Protein AF-A0A822EVI5-F1 (afdb_monomer)

Secondary structure (DSSP, 8-state):
-----SSS----S-EEEE-SSTT-EEEE----SSHHHHHHHHHHHHHHHHHHHHHHHS-GGG-S-SSHHHHHHHHHHHHHHHTSHHHHHHTTSS-GGG-SHHHHHHHHHHHHHHHTTHHHHHHHHHHHHHHHHTT-S-TTT-HHHHHHHHHHHHH----SS---TTT--GGGGSTTTTTT--SHHHHHHHHHHHHHHHHHTT-

Radius of gyration: 19.69 Å; Cα contacts (8 Å, |Δi|>4): 219; chains: 1; bounding box: 50×46×54 Å

pLDDT: mean 93.96, std 5.72, range [43.81, 98.19]

Sequence (203 aa):
MSTNPTDRDAVCHASAFDMGYHNDYRVKICTEINDDYFYTIHHEMGHIEYYMAYSENQPYVYRSGANSGFHEAIGDTIGMFAISPAHLIKLGFLQEEAVNSHYEINFLLRLALQKVVFLPFSYVMDKYRFLLFRNEIDREHELNSKWWALRIQHGGIMAAVPRSDEINFDAGAKYHIPSNVPYLRYFIAHILQFQFYRAMCRL

Foldseek 3Di:
DFPDDPPDDDDAPWAKDDPVPDLDIDIHHRDDPDLVSQLSVQLNVLLSVLQVVCVVPHDPVPSDAPDLLRSSLSSNLSSCVCPDQVNCCVVVNDPPVVDDPVVVVVVVVVVCVVQVLCLLVLVLLVVLVVCVVVVVADLQFGQVVVSQVSCCVRNVDHDPDDDGSNPDRPSVVDPCVVVVNRRVSNNSSSVVNVVVNVVVVVD

Structure (mmCIF, N/CA/C/O backbone):
data_AF-A0A822EVI5-F1
#
_entry.id   AF-A0A822EVI5-F1
#
loop_
_atom_site.group_PDB
_atom_site.id
_atom_site.type_symbol
_atom_site.label_atom_id
_atom_site.label_alt_id
_atom_site.label_comp_id
_atom_site.label_asym_id
_atom_site.label_entity_id
_atom_site.label_seq_id
_atom_site.pdbx_PDB_ins_code
_atom_site.Cartn_x
_atom_site.Cartn_y
_atom_site.Cartn_z
_atom_site.occupancy
_atom_site.B_iso_or_equiv
_atom_site.auth_seq_id
_atom_site.auth_comp_id
_atom_site.auth_asym_id
_atom_site.auth_atom_id
_atom_site.pdbx_PDB_model_num
ATOM 1 N N . MET A 1 1 ? 5.156 -11.115 22.476 1.00 43.81 1 MET A N 1
ATOM 2 C CA . MET A 1 1 ? 6.040 -12.213 22.030 1.00 43.81 1 MET A CA 1
ATOM 3 C C . MET A 1 1 ? 5.838 -12.340 20.527 1.00 43.81 1 MET A C 1
ATOM 5 O O . MET A 1 1 ? 4.699 -12.525 20.126 1.00 43.81 1 MET A O 1
ATOM 9 N N . SER A 1 2 ? 6.871 -12.106 19.711 1.00 58.44 2 SER A N 1
ATOM 10 C CA . SER A 1 2 ? 6.786 -12.318 18.255 1.00 58.44 2 SER A CA 1
ATOM 11 C C . SER A 1 2 ? 6.784 -13.826 17.989 1.00 58.44 2 SER A C 1
ATOM 13 O O . SER A 1 2 ? 7.608 -14.540 18.557 1.00 58.44 2 SER A O 1
ATOM 15 N N . THR A 1 3 ? 5.823 -14.318 17.210 1.00 72.19 3 THR A N 1
ATOM 16 C CA . THR A 1 3 ? 5.550 -15.752 16.990 1.00 72.19 3 THR A CA 1
ATOM 17 C C . THR A 1 3 ? 6.075 -16.253 15.644 1.00 72.19 3 THR A C 1
ATOM 19 O O . THR A 1 3 ? 5.520 -17.186 15.061 1.00 72.19 3 THR A O 1
ATOM 22 N N . ASN A 1 4 ? 7.137 -15.631 15.128 1.00 81.44 4 ASN A N 1
ATOM 23 C CA . ASN A 1 4 ? 7.714 -16.015 13.842 1.00 81.44 4 ASN A CA 1
ATOM 24 C C . ASN A 1 4 ? 8.213 -17.475 13.880 1.00 81.44 4 ASN A C 1
ATOM 26 O O . ASN A 1 4 ? 8.827 -17.874 14.874 1.00 81.44 4 ASN A O 1
ATOM 30 N N . PRO A 1 5 ? 7.971 -18.278 12.823 1.00 82.81 5 PRO A N 1
ATOM 31 C CA . PRO A 1 5 ? 8.492 -19.639 12.748 1.00 82.81 5 PRO A CA 1
ATOM 32 C C . PRO A 1 5 ? 10.022 -19.638 12.817 1.00 82.81 5 PRO A C 1
ATOM 34 O O . PRO A 1 5 ? 10.669 -18.838 12.146 1.00 82.81 5 PRO A O 1
ATOM 37 N N . THR A 1 6 ? 10.599 -20.539 13.611 1.00 86.12 6 THR A N 1
ATOM 38 C CA . THR A 1 6 ? 12.059 -20.722 13.720 1.00 86.12 6 THR A CA 1
ATOM 39 C C . THR A 1 6 ? 12.562 -21.945 12.954 1.00 86.12 6 THR A C 1
ATOM 41 O O . THR A 1 6 ? 13.767 -22.139 12.829 1.00 86.12 6 THR A O 1
ATOM 44 N N . ASP A 1 7 ? 11.646 -22.771 12.448 1.00 90.88 7 ASP A N 1
ATOM 45 C CA . ASP A 1 7 ? 11.894 -24.085 11.851 1.00 90.88 7 ASP A CA 1
ATOM 46 C C . ASP A 1 7 ? 11.622 -24.142 10.337 1.00 90.88 7 ASP A C 1
ATOM 48 O O . ASP A 1 7 ? 11.839 -25.180 9.712 1.00 90.88 7 ASP A O 1
ATOM 52 N N . ARG A 1 8 ? 11.138 -23.049 9.735 1.00 87.62 8 ARG A N 1
ATOM 53 C CA . ARG A 1 8 ? 10.790 -22.975 8.308 1.00 87.62 8 ARG A CA 1
ATOM 54 C C . ARG A 1 8 ? 10.813 -21.552 7.771 1.00 87.62 8 ARG A C 1
ATOM 56 O O . ARG A 1 8 ? 10.519 -20.603 8.496 1.00 87.62 8 ARG A O 1
ATOM 63 N N . ASP A 1 9 ? 11.034 -21.440 6.466 1.00 88.75 9 ASP A N 1
ATOM 64 C CA . ASP A 1 9 ? 10.863 -20.186 5.739 1.00 88.75 9 ASP A CA 1
ATOM 65 C C . ASP A 1 9 ? 9.376 -19.849 5.562 1.00 88.75 9 ASP A C 1
ATOM 67 O O . ASP A 1 9 ? 8.538 -20.718 5.298 1.00 88.75 9 ASP A O 1
ATOM 71 N N . ALA A 1 10 ? 9.039 -18.565 5.684 1.00 87.75 10 ALA A N 1
ATOM 72 C CA . ALA A 1 10 ? 7.681 -18.065 5.512 1.00 87.75 10 ALA A CA 1
ATOM 73 C C . ALA A 1 10 ? 7.666 -16.720 4.778 1.00 87.75 10 ALA A C 1
ATOM 75 O O . ALA A 1 10 ? 8.544 -15.875 4.949 1.00 87.75 10 ALA A O 1
ATOM 76 N N . VAL A 1 11 ? 6.620 -16.486 3.982 1.00 87.75 11 VAL A N 1
ATOM 77 C CA . VAL A 1 11 ? 6.392 -15.177 3.357 1.00 87.75 11 VAL A CA 1
ATOM 78 C C . VAL A 1 11 ? 5.864 -14.212 4.416 1.00 87.75 11 VAL A C 1
ATOM 80 O O . VAL A 1 11 ? 4.700 -14.295 4.809 1.00 87.75 11 VAL A O 1
ATOM 83 N N . CYS A 1 12 ? 6.708 -13.277 4.850 1.00 88.81 12 CYS A N 1
ATOM 84 C CA . CYS A 1 12 ? 6.402 -12.375 5.963 1.00 88.81 12 CYS A CA 1
ATOM 85 C C . CYS A 1 12 ? 5.514 -11.170 5.630 1.00 88.81 12 CYS A C 1
ATOM 87 O O . CYS A 1 12 ? 5.049 -10.503 6.552 1.00 88.81 12 CYS A O 1
ATOM 89 N N . HIS A 1 13 ? 5.251 -10.885 4.349 1.00 89.62 13 HIS A N 1
ATOM 90 C CA . HIS A 1 13 ? 4.357 -9.785 3.973 1.00 89.62 13 HIS A CA 1
ATOM 91 C C . HIS A 1 13 ? 2.970 -9.990 4.599 1.00 89.62 13 HIS A C 1
ATOM 93 O O . HIS A 1 13 ? 2.397 -11.072 4.443 1.00 89.62 13 HIS A O 1
ATOM 99 N N . ALA A 1 14 ? 2.470 -8.982 5.318 1.00 93.19 14 ALA A N 1
ATOM 100 C CA . ALA A 1 14 ? 1.166 -9.026 5.969 1.00 93.19 14 ALA A CA 1
ATOM 101 C C . ALA A 1 14 ? 0.062 -9.287 4.935 1.00 93.19 14 ALA A C 1
ATOM 103 O O . ALA A 1 14 ? 0.121 -8.790 3.806 1.00 93.19 14 ALA A O 1
ATOM 104 N N . SER A 1 15 ? -0.863 -10.182 5.267 1.00 93.56 15 SER A N 1
ATOM 105 C CA . SER A 1 15 ? -1.982 -10.536 4.395 1.00 93.56 15 SER A CA 1
ATOM 106 C C . SER A 1 15 ? -3.112 -11.175 5.198 1.00 93.56 15 SER A C 1
ATOM 108 O O . SER A 1 15 ? -2.855 -12.031 6.054 1.00 93.56 15 SER A O 1
ATOM 110 N N . ALA A 1 16 ? -4.346 -10.837 4.844 1.00 95.44 16 ALA A N 1
ATOM 111 C CA . ALA A 1 16 ? -5.567 -11.454 5.341 1.00 95.44 16 ALA A CA 1
ATOM 112 C C . ALA A 1 16 ? -6.210 -12.366 4.284 1.00 95.44 16 ALA A C 1
ATOM 114 O O . ALA A 1 16 ? -6.258 -12.039 3.096 1.00 95.44 16 ALA A O 1
ATOM 115 N N . PHE A 1 17 ? -6.761 -13.492 4.730 1.00 95.12 17 PHE A N 1
ATOM 116 C CA . PHE A 1 17 ? -7.343 -14.533 3.887 1.00 95.12 17 PHE A CA 1
ATOM 117 C C . PHE A 1 17 ? -8.757 -14.887 4.346 1.00 95.12 17 PHE A C 1
ATOM 119 O O . PHE A 1 17 ? -8.967 -15.191 5.519 1.00 95.12 17 PHE A O 1
ATOM 126 N N . ASP A 1 18 ? -9.692 -14.911 3.399 1.00 94.06 18 ASP A N 1
ATOM 127 C CA . ASP A 1 18 ? -10.920 -15.700 3.486 1.00 94.06 18 ASP A CA 1
ATOM 128 C C . ASP A 1 18 ? -10.635 -17.061 2.841 1.00 94.06 18 ASP A C 1
ATOM 130 O O . ASP A 1 18 ? -10.306 -17.140 1.654 1.00 94.06 18 ASP A O 1
ATOM 134 N N . MET A 1 19 ? -10.710 -18.136 3.629 1.00 93.56 19 MET A N 1
ATOM 135 C CA . MET A 1 19 ? -10.435 -19.492 3.146 1.00 93.56 19 MET A CA 1
ATOM 136 C C . MET A 1 19 ? -11.624 -20.098 2.383 1.00 93.56 19 MET A C 1
ATOM 138 O O . MET A 1 19 ? -11.511 -21.199 1.843 1.00 93.56 19 MET A O 1
ATOM 142 N N . GLY A 1 20 ? -12.769 -19.406 2.335 1.00 85.12 20 GLY A N 1
ATOM 143 C CA . GLY A 1 20 ? -13.956 -19.795 1.576 1.00 85.12 20 GLY A CA 1
ATOM 144 C C . GLY A 1 20 ? -14.729 -20.984 2.155 1.00 85.12 20 GLY A C 1
ATOM 145 O O . GLY A 1 20 ? -15.634 -21.498 1.498 1.00 85.12 20 GLY A O 1
ATOM 146 N N . TYR A 1 21 ? -14.390 -21.439 3.364 1.00 79.75 21 TYR A N 1
ATOM 147 C CA . TYR A 1 21 ? -14.973 -22.621 3.999 1.00 79.75 21 TYR A CA 1
ATOM 148 C C . TYR A 1 21 ? -15.175 -22.398 5.502 1.00 79.75 21 TYR A C 1
ATOM 150 O O . TYR A 1 21 ? -14.286 -21.881 6.165 1.00 79.75 21 TYR A O 1
ATOM 158 N N . HIS A 1 22 ? -16.340 -22.789 6.037 1.00 79.81 22 HIS A N 1
ATOM 159 C CA . HIS A 1 22 ? -16.672 -22.783 7.478 1.00 79.81 22 HIS A CA 1
ATOM 160 C C . HIS A 1 22 ? -16.328 -21.507 8.262 1.00 79.81 22 HIS A C 1
ATOM 162 O O . HIS A 1 22 ? -15.962 -21.594 9.431 1.00 79.81 22 HIS A O 1
ATOM 168 N N . ASN A 1 23 ? -16.473 -20.327 7.651 1.00 87.69 23 ASN A N 1
ATOM 169 C CA . ASN A 1 23 ? -16.112 -19.054 8.290 1.00 87.69 23 ASN A CA 1
ATOM 170 C C . ASN A 1 23 ? -14.653 -19.045 8.802 1.00 87.69 23 ASN A C 1
ATOM 172 O O . ASN A 1 23 ? -14.362 -18.503 9.868 1.00 87.69 23 ASN A O 1
ATOM 176 N N . ASP A 1 24 ? -13.745 -19.688 8.062 1.00 95.00 24 ASP A N 1
ATOM 177 C CA . ASP A 1 24 ? -12.313 -19.723 8.352 1.00 95.00 24 ASP A CA 1
ATOM 178 C C . ASP A 1 24 ? -11.622 -18.506 7.721 1.00 95.00 24 ASP A C 1
ATOM 180 O O . ASP A 1 24 ? -11.404 -18.441 6.507 1.00 95.00 24 ASP A O 1
ATOM 184 N N . TYR A 1 25 ? -11.282 -17.538 8.570 1.00 95.94 25 TYR A N 1
ATOM 185 C CA . TYR A 1 25 ? -10.564 -16.322 8.202 1.00 95.94 25 TYR A CA 1
ATOM 186 C C . TYR A 1 25 ? -9.220 -16.285 8.924 1.00 95.94 25 TYR A C 1
ATOM 188 O O . TYR A 1 25 ? -9.129 -16.588 10.116 1.00 95.94 25 TYR A O 1
ATOM 196 N N . ARG A 1 26 ? -8.153 -15.919 8.210 1.00 96.44 26 ARG A N 1
ATOM 197 C CA . ARG A 1 26 ? -6.782 -16.009 8.731 1.00 96.44 26 ARG A CA 1
ATOM 198 C C . ARG A 1 26 ? -5.971 -14.770 8.404 1.00 96.44 26 ARG A C 1
ATOM 200 O O . ARG A 1 26 ? -6.042 -14.253 7.297 1.00 96.44 26 ARG A O 1
ATOM 207 N N . VAL A 1 27 ? -5.113 -14.366 9.334 1.00 95.69 27 VAL A N 1
ATOM 208 C CA . VAL A 1 27 ? -4.082 -13.346 9.106 1.00 95.69 27 VAL A CA 1
ATOM 209 C C . VAL A 1 27 ? -2.713 -14.017 9.129 1.00 95.69 27 VAL A C 1
ATOM 211 O O . VAL A 1 27 ? -2.424 -14.830 10.007 1.00 95.69 27 VAL A O 1
ATOM 214 N N . LYS A 1 28 ? -1.855 -13.674 8.166 1.00 93.75 28 LYS A N 1
ATOM 215 C CA . LYS A 1 28 ? -0.459 -14.117 8.105 1.00 93.75 28 LYS A CA 1
ATOM 216 C C . LYS A 1 28 ? 0.458 -12.903 8.109 1.00 93.75 28 LYS A C 1
ATOM 218 O O . LYS A 1 28 ? 0.567 -12.209 7.099 1.00 93.75 28 LYS A O 1
ATOM 223 N N . ILE A 1 29 ? 1.176 -12.712 9.205 1.00 91.44 29 ILE A N 1
ATOM 224 C CA . ILE A 1 29 ? 2.083 -11.584 9.413 1.00 91.44 29 ILE A CA 1
ATOM 225 C C . ILE A 1 29 ? 3.263 -12.020 10.287 1.00 91.44 29 ILE A C 1
ATOM 227 O O . ILE A 1 29 ? 3.077 -12.776 11.240 1.00 91.44 29 ILE A O 1
ATOM 231 N N . CYS A 1 30 ? 4.471 -11.555 9.962 1.00 91.50 30 CYS A N 1
ATOM 232 C CA . CYS A 1 30 ? 5.632 -11.709 10.838 1.00 91.50 30 CYS A CA 1
ATOM 233 C C . CYS A 1 30 ? 5.741 -10.483 11.749 1.00 91.50 30 CYS A C 1
ATOM 235 O O . CYS A 1 30 ? 6.412 -9.515 11.411 1.00 91.50 30 CYS A O 1
ATOM 237 N N . THR A 1 31 ? 5.014 -10.488 12.864 1.00 89.12 31 THR A N 1
ATOM 238 C CA . THR A 1 31 ? 4.834 -9.298 13.709 1.00 89.12 31 THR A CA 1
ATOM 239 C C . THR A 1 31 ? 6.041 -9.006 14.593 1.00 89.12 31 THR A C 1
ATOM 241 O O . THR A 1 31 ? 6.584 -9.908 15.230 1.00 89.12 31 THR A O 1
ATOM 244 N N . GLU A 1 32 ? 6.380 -7.729 14.746 1.00 90.12 32 GLU A N 1
ATOM 245 C CA . GLU A 1 32 ? 7.264 -7.225 15.801 1.00 90.12 32 GLU A CA 1
ATOM 246 C C . GLU A 1 32 ? 6.492 -6.313 16.764 1.00 90.12 32 GLU A C 1
ATOM 248 O O . GLU A 1 32 ? 5.395 -5.846 16.461 1.00 90.12 32 GLU A O 1
ATOM 253 N N . ILE A 1 33 ? 7.038 -6.073 17.959 1.00 91.50 33 ILE A N 1
ATOM 254 C CA . ILE A 1 33 ? 6.394 -5.201 18.950 1.00 91.50 33 ILE A CA 1
ATOM 255 C C . ILE A 1 33 ? 6.823 -3.757 18.677 1.00 91.50 33 ILE A C 1
ATOM 257 O O . ILE A 1 33 ? 7.817 -3.286 19.224 1.00 91.50 33 ILE A O 1
ATOM 261 N N . ASN A 1 34 ? 6.081 -3.074 17.807 1.00 91.62 34 ASN A N 1
ATOM 262 C CA . ASN A 1 34 ? 6.209 -1.644 17.536 1.00 91.62 34 ASN A CA 1
ATOM 263 C C . ASN A 1 34 ? 4.875 -1.068 17.019 1.00 91.62 34 ASN A C 1
ATOM 265 O O . ASN A 1 34 ? 3.887 -1.786 16.845 1.00 91.62 34 ASN A O 1
ATOM 269 N N . ASP A 1 35 ? 4.835 0.244 16.818 1.00 90.44 35 ASP A N 1
ATOM 270 C CA . ASP A 1 35 ? 3.649 0.979 16.381 1.00 90.44 35 ASP A CA 1
ATOM 271 C C . ASP A 1 35 ? 3.269 0.723 14.915 1.00 90.44 35 ASP A C 1
ATOM 273 O O . ASP A 1 35 ? 2.080 0.657 14.600 1.00 90.44 35 ASP A O 1
ATOM 277 N N . ASP A 1 36 ? 4.241 0.494 14.033 1.00 91.12 36 ASP A N 1
ATOM 278 C CA . ASP A 1 36 ? 3.977 0.137 12.635 1.00 91.12 36 ASP A CA 1
ATOM 279 C C . ASP A 1 36 ? 3.224 -1.203 12.528 1.00 91.12 36 ASP A C 1
ATOM 281 O O . ASP A 1 36 ? 2.243 -1.327 11.787 1.00 91.12 36 ASP A O 1
ATOM 285 N N . TYR A 1 37 ? 3.614 -2.211 13.314 1.00 93.81 37 TYR A N 1
ATOM 286 C CA . TYR A 1 37 ? 2.889 -3.481 13.377 1.00 93.81 37 TYR A CA 1
ATOM 287 C C . TYR A 1 37 ? 1.567 -3.380 14.144 1.00 93.81 37 TYR A C 1
ATOM 289 O O . TYR A 1 37 ? 0.637 -4.121 13.824 1.00 93.81 37 TYR A O 1
ATOM 297 N N . PHE A 1 38 ? 1.440 -2.452 15.099 1.00 95.12 38 PHE A N 1
ATOM 298 C CA . PHE A 1 38 ? 0.155 -2.153 15.735 1.00 95.12 38 PHE A CA 1
ATOM 299 C C . PHE A 1 38 ? -0.850 -1.573 14.730 1.00 95.12 38 PHE A C 1
ATOM 301 O O . PHE A 1 38 ? -2.008 -1.988 14.714 1.00 95.12 38 PHE A O 1
ATOM 308 N N . TYR A 1 39 ? -0.411 -0.685 13.835 1.00 95.62 39 TYR A N 1
ATOM 309 C CA . TYR A 1 39 ? -1.223 -0.239 12.703 1.00 95.62 39 TYR A CA 1
ATOM 310 C C . TYR A 1 39 ? -1.549 -1.402 11.757 1.00 95.62 39 TYR A C 1
ATOM 312 O O . TYR A 1 39 ? -2.708 -1.622 11.411 1.00 95.62 39 TYR A O 1
ATOM 320 N N . THR A 1 40 ? -0.527 -2.170 11.367 1.00 95.69 40 THR A N 1
ATOM 321 C CA . THR A 1 40 ? -0.658 -3.234 10.362 1.00 95.69 40 THR A CA 1
ATOM 322 C C . THR A 1 40 ? -1.623 -4.327 10.814 1.00 95.69 40 THR A C 1
ATOM 324 O O . THR A 1 40 ? -2.461 -4.751 10.030 1.00 95.69 40 THR A O 1
ATOM 327 N N . ILE A 1 41 ? -1.582 -4.758 12.079 1.00 95.94 41 ILE A N 1
ATOM 328 C CA . ILE A 1 41 ? -2.518 -5.785 12.556 1.00 95.94 41 ILE A CA 1
ATOM 329 C C . ILE A 1 41 ? -3.972 -5.290 12.527 1.00 95.94 41 ILE A C 1
ATOM 331 O O . ILE A 1 41 ? -4.859 -6.054 12.162 1.00 95.94 41 ILE A O 1
ATOM 335 N N . HIS A 1 42 ? -4.222 -4.012 12.833 1.00 97.50 42 HIS A N 1
ATOM 336 C CA . HIS A 1 42 ? -5.557 -3.414 12.715 1.00 97.50 42 HIS A CA 1
ATOM 337 C C . HIS A 1 42 ? -6.002 -3.290 11.257 1.00 97.50 42 HIS A C 1
ATOM 339 O O . HIS A 1 42 ? -7.171 -3.526 10.957 1.00 97.50 42 HIS A O 1
ATOM 345 N N . HIS A 1 43 ? -5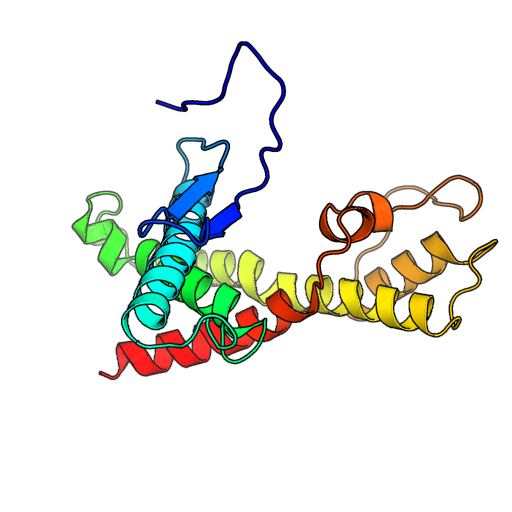.073 -2.975 10.351 1.00 97.38 43 HIS A N 1
ATOM 346 C CA . HIS A 1 43 ? -5.332 -2.999 8.916 1.00 97.38 43 HIS A CA 1
ATOM 347 C C . HIS A 1 43 ? -5.762 -4.397 8.450 1.00 97.38 43 HIS A C 1
ATOM 349 O O . HIS A 1 43 ? -6.818 -4.535 7.835 1.00 97.38 43 HIS A O 1
ATOM 355 N N . GLU A 1 44 ? -5.002 -5.440 8.800 1.00 97.56 44 GLU A N 1
ATOM 356 C CA . GLU A 1 44 ? -5.340 -6.816 8.414 1.00 97.56 44 GLU A CA 1
ATOM 357 C C . GLU A 1 44 ? -6.652 -7.293 9.046 1.00 97.56 44 GLU A C 1
ATOM 359 O O . GLU A 1 44 ? -7.446 -7.962 8.389 1.00 97.56 44 GLU A O 1
ATOM 364 N N . MET A 1 45 ? -6.931 -6.911 10.295 1.00 97.69 45 MET A N 1
ATOM 365 C CA . MET A 1 45 ? -8.217 -7.204 10.933 1.00 97.69 45 MET A CA 1
ATOM 366 C C . MET A 1 45 ? -9.387 -6.497 10.240 1.00 97.69 45 MET A C 1
ATOM 368 O O . MET A 1 45 ? -10.466 -7.074 10.155 1.00 97.69 45 MET A O 1
ATOM 372 N N . GLY A 1 46 ? -9.188 -5.301 9.680 1.00 97.19 46 GLY A N 1
ATOM 373 C CA . GLY A 1 46 ? -10.209 -4.641 8.864 1.00 97.19 46 GLY A CA 1
ATOM 374 C C . GLY A 1 46 ? -10.586 -5.445 7.614 1.00 97.19 46 GLY A C 1
ATOM 375 O O . GLY A 1 46 ? -11.764 -5.497 7.262 1.00 97.19 46 GLY A O 1
ATOM 376 N N . HIS A 1 47 ? -9.624 -6.130 6.981 1.00 96.62 47 HIS A N 1
ATOM 377 C CA . HIS A 1 47 ? -9.926 -7.079 5.899 1.00 96.62 47 HIS A CA 1
ATOM 378 C C . HIS A 1 47 ? -10.763 -8.257 6.404 1.00 96.62 47 HIS A C 1
ATOM 380 O O . HIS A 1 47 ? -11.761 -8.597 5.777 1.00 96.62 47 HIS A O 1
ATOM 386 N N . ILE A 1 48 ? -10.401 -8.846 7.551 1.00 97.12 48 ILE A N 1
ATOM 387 C CA . ILE A 1 48 ? -11.137 -9.971 8.157 1.00 97.12 48 ILE A CA 1
ATOM 388 C C . ILE A 1 48 ? -12.586 -9.588 8.469 1.00 97.12 48 ILE A C 1
ATOM 390 O O . ILE A 1 48 ? -13.504 -10.302 8.074 1.00 97.12 48 ILE A O 1
ATOM 394 N N . GLU A 1 49 ? -12.805 -8.443 9.113 1.00 96.25 49 GLU A N 1
ATOM 395 C CA . GLU A 1 49 ? -14.154 -7.948 9.408 1.00 96.25 49 GLU A CA 1
ATOM 396 C 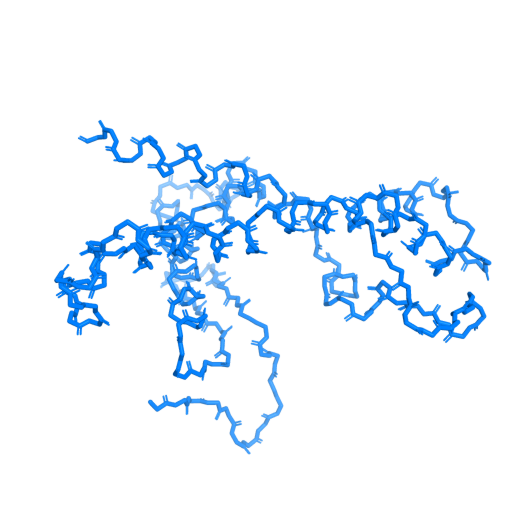C . GLU A 1 49 ? -14.958 -7.716 8.126 1.00 96.25 49 GLU A C 1
ATOM 398 O O . GLU A 1 49 ? -16.145 -8.042 8.051 1.00 96.25 49 GLU A O 1
ATOM 403 N N . TYR A 1 50 ? -14.313 -7.212 7.068 1.00 96.00 50 TYR A N 1
ATOM 404 C CA . TYR A 1 50 ? -14.998 -7.027 5.797 1.00 96.00 50 TYR A CA 1
ATOM 405 C C . TYR A 1 50 ? -15.360 -8.365 5.136 1.00 96.00 50 TYR A C 1
ATOM 407 O O . TYR A 1 50 ? -16.470 -8.496 4.614 1.00 96.00 50 TYR A O 1
ATOM 415 N N . TYR A 1 51 ? -14.473 -9.366 5.222 1.00 95.62 51 TYR A N 1
ATOM 416 C CA . TYR A 1 51 ? -14.740 -10.739 4.788 1.00 95.62 51 TYR A CA 1
ATOM 417 C C . TYR A 1 51 ? -15.950 -11.343 5.496 1.00 95.62 51 TYR A C 1
ATOM 419 O O . TYR A 1 51 ? -16.837 -11.903 4.846 1.00 95.62 51 TYR A O 1
ATOM 427 N N . MET A 1 52 ? -16.011 -11.192 6.818 1.00 94.88 52 MET A N 1
ATOM 428 C CA . MET A 1 52 ? -17.126 -11.665 7.633 1.00 94.88 52 MET A CA 1
ATOM 429 C C . MET A 1 52 ? -18.434 -10.982 7.220 1.00 94.88 52 MET A C 1
ATOM 431 O O . MET A 1 52 ? -19.408 -11.666 6.901 1.00 94.88 52 MET A O 1
ATOM 435 N N . ALA A 1 53 ? -18.432 -9.650 7.119 1.00 94.50 53 ALA A N 1
ATOM 436 C CA . ALA A 1 53 ? -19.629 -8.858 6.848 1.00 94.50 53 ALA A CA 1
ATOM 437 C C . ALA A 1 53 ? -20.322 -9.222 5.524 1.00 94.50 53 ALA A C 1
ATOM 439 O O . ALA A 1 53 ? -21.547 -9.365 5.480 1.00 94.50 53 ALA A O 1
ATOM 440 N N . TYR A 1 54 ? -19.575 -9.388 4.425 1.00 93.88 54 TYR A N 1
ATOM 441 C CA . TYR A 1 54 ? -20.202 -9.804 3.166 1.00 93.88 54 TYR A CA 1
ATOM 442 C C . TYR A 1 54 ? -20.507 -11.308 3.132 1.00 93.88 54 TYR A C 1
ATOM 444 O O . TYR A 1 54 ? -21.411 -11.722 2.406 1.00 93.88 54 TYR A O 1
ATOM 452 N N . SER A 1 55 ? -19.790 -12.144 3.893 1.00 91.56 55 SER A N 1
ATOM 453 C CA . SER A 1 55 ? -19.973 -13.601 3.846 1.00 91.56 55 SER A CA 1
ATOM 454 C C . SER A 1 55 ? -21.303 -14.043 4.438 1.00 91.56 55 SER A C 1
ATOM 456 O O . SER A 1 55 ? -21.867 -15.037 3.977 1.00 91.56 55 SER A O 1
ATOM 458 N N . GLU A 1 56 ? -21.833 -13.278 5.391 1.00 84.88 56 GLU A N 1
ATOM 459 C CA . GLU A 1 56 ? -23.144 -13.521 5.994 1.00 84.88 56 GLU A CA 1
ATOM 460 C C . GLU A 1 56 ? -24.289 -13.460 4.974 1.00 84.88 56 GLU A C 1
ATOM 462 O O . GLU A 1 56 ? -25.208 -14.273 5.038 1.00 84.88 56 GLU A O 1
ATOM 467 N N . ASN A 1 57 ? -24.238 -12.516 4.025 1.00 85.69 57 ASN A N 1
ATOM 468 C CA . ASN A 1 57 ? -25.417 -12.139 3.233 1.00 85.69 57 ASN A CA 1
ATOM 469 C C . ASN A 1 57 ? -25.193 -12.085 1.713 1.00 85.69 57 ASN A C 1
ATOM 471 O O . ASN A 1 57 ? -26.144 -11.832 0.974 1.00 85.69 57 ASN A O 1
ATOM 475 N N . GLN A 1 58 ? -23.971 -12.307 1.216 1.00 92.75 58 GLN A N 1
ATOM 476 C CA . GLN A 1 58 ? -23.673 -12.264 -0.219 1.00 92.75 58 GLN A CA 1
ATOM 477 C C . GLN A 1 58 ? -23.401 -13.660 -0.808 1.00 92.75 58 GLN A C 1
ATOM 479 O O . GLN A 1 58 ? -22.648 -14.455 -0.223 1.00 92.75 58 GLN A O 1
ATOM 484 N N . PRO A 1 59 ? -23.945 -13.957 -2.008 1.00 92.12 59 PRO A N 1
ATOM 485 C CA . PRO A 1 59 ? -23.503 -15.085 -2.821 1.00 92.12 59 PRO A CA 1
ATOM 486 C C . PRO A 1 59 ? -21.994 -15.038 -3.054 1.00 92.12 59 PRO A C 1
ATOM 488 O O . PRO A 1 59 ? -21.429 -13.956 -3.197 1.00 92.12 59 PRO A O 1
ATOM 491 N N . TYR A 1 60 ? -21.354 -16.204 -3.171 1.00 89.00 60 TYR A N 1
ATOM 492 C CA . TYR A 1 60 ? -19.895 -16.322 -3.295 1.00 89.00 60 TYR A CA 1
ATOM 493 C C . TYR A 1 60 ? -19.281 -15.398 -4.365 1.00 89.00 60 TYR A C 1
ATOM 495 O O . TYR A 1 60 ? -18.258 -14.771 -4.131 1.00 89.00 60 TYR A O 1
ATOM 503 N N . VAL A 1 61 ? -19.943 -15.232 -5.514 1.00 92.12 61 VAL A N 1
ATOM 504 C CA . VAL A 1 61 ? -19.470 -14.368 -6.615 1.00 92.12 61 VAL A CA 1
ATOM 505 C C . VAL A 1 61 ? -19.453 -12.865 -6.293 1.00 92.12 61 VAL A C 1
ATOM 507 O O . VAL A 1 61 ? -18.803 -12.108 -7.006 1.00 92.12 61 VAL A O 1
ATOM 510 N N . TYR A 1 62 ? -20.148 -12.431 -5.238 1.00 92.69 62 TYR A N 1
ATOM 511 C CA . TYR A 1 62 ? -20.205 -11.039 -4.772 1.00 92.69 62 TYR A CA 1
ATOM 512 C C . TYR A 1 62 ? -19.431 -10.818 -3.465 1.00 92.69 62 TYR A C 1
ATOM 514 O O . TYR A 1 62 ? -19.514 -9.748 -2.864 1.00 92.69 62 TYR A O 1
ATOM 522 N N . ARG A 1 63 ? -18.662 -11.817 -3.019 1.00 92.88 63 ARG A N 1
ATOM 523 C CA . ARG A 1 63 ? -17.819 -11.758 -1.819 1.00 92.88 63 ARG A CA 1
ATOM 524 C C . ARG A 1 63 ? -16.502 -11.043 -2.099 1.00 92.88 63 ARG A C 1
ATOM 526 O O . ARG A 1 63 ? -15.425 -11.629 -2.115 1.00 92.88 63 ARG A O 1
ATOM 533 N N . SER A 1 64 ? -16.604 -9.753 -2.388 1.00 92.06 64 SER A N 1
ATOM 534 C CA . SER A 1 64 ? -15.460 -8.874 -2.600 1.00 92.06 64 SER A CA 1
ATOM 535 C C . SER A 1 64 ? -15.819 -7.432 -2.265 1.00 92.06 64 SER A C 1
ATOM 537 O O . SER A 1 64 ? -16.989 -7.053 -2.261 1.00 92.06 64 SER A O 1
ATOM 539 N N . GLY A 1 65 ? -14.806 -6.588 -2.060 1.00 92.56 65 GLY A N 1
ATOM 540 C CA . GLY A 1 65 ? -15.025 -5.145 -1.973 1.00 92.56 65 GLY A CA 1
ATOM 541 C C . GLY A 1 65 ? -15.661 -4.590 -3.254 1.00 92.56 65 GLY A C 1
ATOM 542 O O . GLY A 1 65 ? -15.458 -5.136 -4.340 1.00 92.56 65 GLY A O 1
ATOM 543 N N . ALA A 1 66 ? -16.388 -3.475 -3.139 1.00 94.31 66 ALA A N 1
ATOM 544 C CA . ALA A 1 66 ? -17.064 -2.832 -4.277 1.00 94.31 66 ALA A CA 1
ATOM 545 C C . ALA A 1 66 ? -16.107 -2.515 -5.446 1.00 94.31 66 ALA A C 1
ATOM 547 O O . ALA A 1 66 ? -16.481 -2.549 -6.615 1.00 94.31 66 ALA A O 1
ATOM 548 N N . ASN A 1 67 ? -14.850 -2.222 -5.119 1.00 92.81 67 ASN A N 1
ATOM 549 C CA . ASN A 1 67 ? -13.703 -2.322 -6.012 1.00 92.81 67 ASN A CA 1
ATOM 550 C C . ASN A 1 67 ? -12.463 -2.687 -5.179 1.00 92.81 67 ASN A C 1
ATOM 552 O O . ASN A 1 67 ? -12.516 -2.701 -3.947 1.00 92.81 67 ASN A O 1
ATOM 556 N N . SER A 1 68 ? -11.324 -2.945 -5.824 1.00 85.44 68 SER A N 1
ATOM 557 C CA . SER A 1 68 ? -10.102 -3.352 -5.115 1.00 85.44 68 SER A CA 1
ATOM 558 C C . SER A 1 68 ? -9.595 -2.326 -4.094 1.00 85.44 68 SER A C 1
ATOM 560 O O . SER A 1 68 ? -8.918 -2.708 -3.149 1.00 85.44 68 SER A O 1
ATOM 562 N N . GLY A 1 69 ? -9.901 -1.035 -4.269 1.00 93.94 69 GLY A N 1
ATOM 563 C CA . GLY A 1 69 ? -9.520 0.017 -3.326 1.00 93.94 69 GLY A CA 1
ATOM 564 C C . GLY A 1 69 ? -10.374 0.052 -2.058 1.00 93.94 69 GLY A C 1
ATOM 565 O O . GLY A 1 69 ? -9.890 0.526 -1.038 1.00 93.94 69 GLY A O 1
ATOM 566 N N . PHE A 1 70 ? -11.608 -0.468 -2.082 1.00 96.44 70 PHE A N 1
ATOM 567 C CA . PHE A 1 70 ? -12.472 -0.505 -0.890 1.00 96.44 70 PHE A CA 1
ATOM 568 C C . PHE A 1 70 ? -11.911 -1.416 0.199 1.00 96.44 70 PHE A C 1
ATOM 570 O O . PHE A 1 70 ? -11.962 -1.053 1.368 1.00 96.44 70 PHE A O 1
ATOM 577 N N . HIS A 1 71 ? -11.362 -2.570 -0.190 1.00 93.19 71 HIS A N 1
ATOM 578 C CA . HIS A 1 71 ? -10.796 -3.528 0.759 1.00 93.19 71 HIS A CA 1
ATOM 579 C C . HIS A 1 71 ? -9.660 -2.897 1.568 1.00 93.19 71 HIS A C 1
ATOM 581 O O . HIS A 1 71 ? -9.727 -2.795 2.787 1.00 93.19 71 HIS A O 1
ATOM 587 N N . GLU A 1 72 ? -8.671 -2.367 0.850 1.00 95.12 72 GLU A N 1
ATOM 588 C CA . GLU A 1 72 ? -7.519 -1.670 1.424 1.00 95.12 72 GLU A CA 1
ATOM 589 C C . GLU A 1 72 ? -7.938 -0.428 2.224 1.00 95.12 72 GLU A C 1
ATOM 591 O O . GLU A 1 72 ? -7.362 -0.142 3.269 1.00 95.12 72 GLU A O 1
ATOM 596 N N . ALA A 1 73 ? -8.961 0.306 1.768 1.00 97.19 73 ALA A N 1
ATOM 597 C CA . ALA A 1 73 ? -9.439 1.500 2.459 1.00 97.19 73 ALA A CA 1
ATOM 598 C C . ALA A 1 73 ? -10.059 1.185 3.823 1.00 97.19 73 ALA A C 1
ATOM 600 O O . ALA A 1 73 ? -9.836 1.945 4.758 1.00 97.19 73 ALA A O 1
ATOM 601 N N . ILE A 1 74 ? -10.818 0.091 3.949 1.00 96.81 74 ILE A N 1
ATOM 602 C CA . ILE A 1 74 ? -11.411 -0.312 5.231 1.00 96.81 74 ILE A CA 1
ATOM 603 C C . ILE A 1 74 ? -10.314 -0.665 6.232 1.00 96.81 74 ILE A C 1
ATOM 605 O O . ILE A 1 74 ? -10.312 -0.107 7.330 1.00 96.81 74 ILE A O 1
ATOM 609 N N . GLY A 1 75 ? -9.353 -1.506 5.836 1.00 95.94 75 GLY A N 1
ATOM 610 C CA . GLY A 1 75 ? -8.186 -1.814 6.665 1.00 95.94 75 GLY A CA 1
ATOM 611 C C . GLY A 1 75 ? -7.461 -0.545 7.111 1.00 95.94 75 GLY A C 1
ATOM 612 O O . GLY A 1 75 ? -7.278 -0.305 8.306 1.00 95.94 75 GLY A O 1
ATOM 613 N N . ASP A 1 76 ? -7.136 0.339 6.166 1.00 96.06 76 ASP A N 1
ATOM 614 C CA . ASP A 1 76 ? -6.427 1.580 6.474 1.00 96.06 76 ASP A CA 1
ATOM 615 C C . ASP A 1 76 ? -7.214 2.523 7.394 1.00 96.06 76 ASP A C 1
ATOM 617 O O . ASP A 1 76 ? -6.608 3.155 8.264 1.00 96.06 76 ASP A O 1
ATOM 621 N N . THR A 1 77 ? -8.539 2.621 7.232 1.00 96.69 77 THR A N 1
ATOM 622 C CA . THR A 1 77 ? -9.406 3.431 8.098 1.00 96.69 77 THR A CA 1
ATOM 623 C C . THR A 1 77 ? -9.406 2.902 9.530 1.00 96.69 77 THR A C 1
ATOM 625 O O . THR A 1 77 ? -9.234 3.692 10.458 1.00 96.69 77 THR A O 1
ATOM 628 N N . ILE A 1 78 ? -9.542 1.587 9.727 1.00 96.62 78 ILE A N 1
ATOM 629 C CA . ILE A 1 78 ? -9.481 0.976 11.064 1.00 96.62 78 ILE A CA 1
ATOM 630 C C . ILE A 1 78 ? -8.094 1.169 11.685 1.00 96.62 78 ILE A C 1
ATOM 632 O O . ILE A 1 78 ? -7.992 1.589 12.839 1.00 96.62 78 ILE A O 1
ATOM 636 N N . GLY A 1 79 ? -7.026 0.974 10.907 1.00 95.75 79 GLY A N 1
ATOM 637 C CA . GLY A 1 79 ? -5.661 1.273 11.340 1.00 95.75 79 GLY A CA 1
ATOM 638 C C . GLY A 1 79 ? -5.483 2.732 1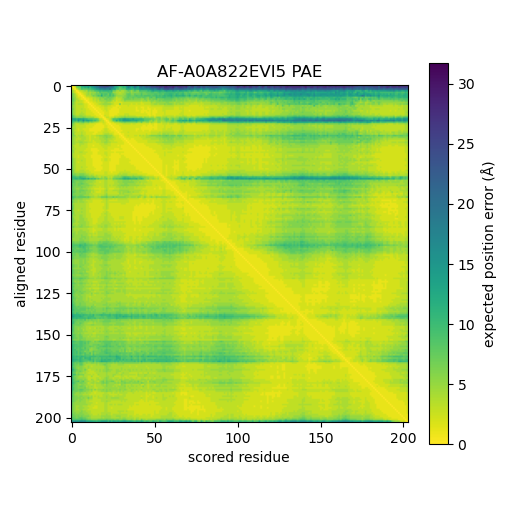1.775 1.00 95.75 79 GLY A C 1
ATOM 639 O O . GLY A 1 79 ? -4.868 2.995 12.807 1.00 95.75 79 GLY A O 1
ATOM 640 N N . MET A 1 80 ? -6.061 3.696 11.044 1.00 94.75 80 MET A N 1
ATOM 641 C CA . MET A 1 80 ? -6.010 5.119 11.410 1.00 94.75 80 MET A CA 1
ATOM 642 C C . MET A 1 80 ? -6.715 5.410 12.737 1.00 94.75 80 MET A C 1
ATOM 644 O O . MET A 1 80 ? -6.203 6.190 13.540 1.00 94.75 80 MET A O 1
ATOM 648 N N . PHE A 1 81 ? -7.868 4.785 12.989 1.00 95.31 81 PHE A N 1
ATOM 649 C CA . PHE A 1 81 ? -8.546 4.908 14.280 1.00 95.31 81 PHE A CA 1
ATOM 650 C C . PHE A 1 81 ? -7.717 4.310 15.420 1.00 95.31 81 PHE A C 1
ATOM 652 O O . PHE A 1 81 ? -7.621 4.929 16.483 1.00 95.31 81 PHE A O 1
ATOM 659 N N . ALA A 1 82 ? -7.073 3.163 15.187 1.00 95.69 82 ALA A N 1
ATOM 660 C CA . ALA A 1 82 ? -6.233 2.494 16.177 1.00 95.69 82 ALA A CA 1
ATOM 661 C C . ALA A 1 82 ? -5.043 3.359 16.620 1.00 95.69 82 ALA A C 1
ATOM 663 O O . ALA A 1 82 ? -4.727 3.418 17.804 1.00 95.69 82 ALA A O 1
ATOM 664 N N . ILE A 1 83 ? -4.410 4.092 15.701 1.00 94.12 83 ILE A N 1
ATOM 665 C CA . ILE A 1 83 ? -3.278 4.974 16.037 1.00 94.12 83 ILE A CA 1
ATOM 666 C C . ILE A 1 83 ? -3.696 6.396 16.438 1.00 94.12 83 ILE A C 1
ATOM 668 O O . ILE A 1 83 ? -2.840 7.266 16.600 1.00 94.12 83 ILE A O 1
ATOM 672 N N . SER A 1 84 ? -4.997 6.672 16.568 1.00 93.88 84 SER A N 1
ATOM 673 C CA . SER A 1 84 ? -5.462 8.006 16.946 1.00 93.88 84 SER A CA 1
ATOM 674 C C . SER A 1 84 ? -5.036 8.353 18.383 1.00 93.88 84 SER A C 1
ATOM 676 O O . SER A 1 84 ? -5.099 7.486 19.260 1.00 93.88 84 SER A O 1
ATOM 678 N N . PRO A 1 85 ? -4.666 9.616 18.680 1.00 94.00 85 PRO A N 1
ATOM 679 C CA . PRO A 1 85 ? -4.246 10.005 20.029 1.00 94.00 85 PRO A CA 1
ATOM 680 C C . PRO A 1 85 ? -5.291 9.661 21.097 1.00 94.00 85 PRO A C 1
ATOM 682 O O . PRO A 1 85 ? -4.957 9.110 22.142 1.00 94.00 85 PRO A O 1
ATOM 685 N N . ALA A 1 86 ? -6.574 9.884 20.795 1.00 93.56 86 ALA A N 1
ATOM 686 C CA . ALA A 1 86 ? -7.679 9.551 21.688 1.00 93.56 86 ALA A CA 1
ATOM 687 C C . ALA A 1 86 ? -7.762 8.048 22.010 1.00 93.56 86 ALA A C 1
ATOM 689 O O . ALA A 1 86 ? -8.095 7.678 23.136 1.00 93.56 86 ALA A O 1
ATOM 690 N N . HIS A 1 87 ? -7.472 7.170 21.044 1.00 95.88 87 HIS A N 1
ATOM 691 C CA . HIS A 1 87 ? -7.448 5.728 21.281 1.00 95.88 87 HIS A CA 1
ATOM 692 C C . HIS A 1 87 ? -6.206 5.309 22.074 1.00 95.88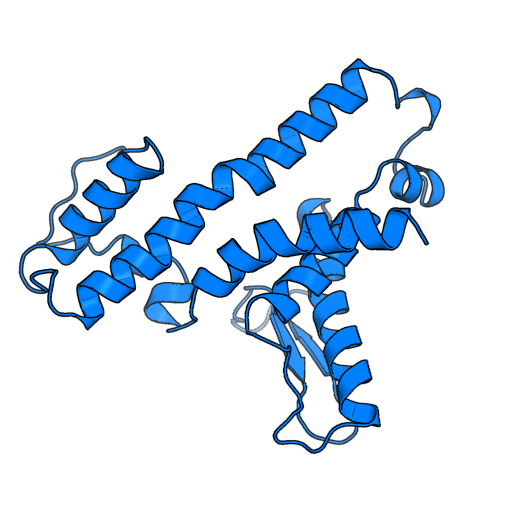 87 HIS A C 1
ATOM 694 O O . HIS A 1 87 ? -6.321 4.563 23.045 1.00 95.88 87 HIS A O 1
ATOM 700 N N . LEU A 1 88 ? -5.034 5.844 21.723 1.00 96.06 88 LEU A N 1
ATOM 701 C CA . LEU A 1 88 ? -3.781 5.546 22.419 1.00 96.06 88 LEU A CA 1
ATOM 702 C C . LEU A 1 88 ? -3.802 6.000 23.887 1.00 96.06 88 LEU A C 1
ATOM 704 O O . LEU A 1 88 ? -3.260 5.292 24.735 1.00 96.06 88 LEU A O 1
ATOM 708 N N . ILE A 1 89 ? -4.475 7.113 24.205 1.00 96.62 89 ILE A N 1
ATOM 709 C CA . ILE A 1 89 ? -4.711 7.544 25.594 1.00 96.62 89 ILE A CA 1
ATOM 710 C C . ILE A 1 89 ? -5.552 6.513 26.348 1.00 96.62 89 ILE A C 1
ATOM 712 O O . ILE A 1 89 ? -5.177 6.089 27.438 1.00 96.62 89 ILE A O 1
ATOM 716 N N . LYS A 1 90 ? -6.653 6.039 25.752 1.00 97.06 90 LYS A N 1
ATOM 717 C CA . LYS A 1 90 ? -7.522 5.026 26.379 1.00 97.06 90 LYS A CA 1
ATOM 718 C C . LYS A 1 90 ? -6.805 3.701 26.644 1.00 97.06 90 LYS A C 1
ATOM 720 O O . LYS A 1 90 ? -7.128 3.031 27.619 1.00 97.06 90 LYS A O 1
ATOM 725 N N . LEU A 1 91 ? -5.850 3.327 25.794 1.00 97.00 91 LEU A N 1
ATOM 726 C CA . LEU A 1 91 ? -5.015 2.138 25.987 1.00 97.00 91 LEU A CA 1
ATOM 727 C C . LEU A 1 91 ? -3.856 2.357 26.975 1.00 97.00 91 LEU A C 1
ATOM 729 O O . LEU A 1 91 ? -3.167 1.400 27.321 1.00 97.00 91 LEU A O 1
ATOM 733 N N . GLY A 1 92 ? -3.616 3.594 27.421 1.00 96.38 92 GLY A N 1
ATOM 734 C CA . GLY A 1 92 ? -2.487 3.947 28.283 1.00 96.38 92 GLY A CA 1
ATOM 735 C C . GLY A 1 92 ? -1.137 4.009 27.558 1.00 96.38 92 GLY A C 1
ATOM 736 O O . GLY A 1 92 ? -0.095 4.044 28.208 1.00 96.38 92 GLY A O 1
ATOM 737 N N . PHE A 1 93 ? -1.132 4.027 26.221 1.00 94.94 93 PHE A N 1
ATOM 738 C CA . PHE A 1 93 ? 0.081 4.157 25.402 1.00 94.94 93 PHE A CA 1
ATOM 739 C C . PHE A 1 93 ? 0.509 5.614 25.191 1.00 94.94 93 PHE A C 1
ATOM 741 O O . PHE A 1 93 ? 1.649 5.871 24.807 1.00 94.94 93 PHE A O 1
ATOM 748 N N . LEU A 1 94 ? -0.385 6.568 25.455 1.00 95.50 94 LEU A N 1
ATOM 749 C CA . LEU A 1 94 ? -0.131 8.002 25.377 1.00 95.50 94 LEU A CA 1
ATOM 750 C C . LEU A 1 94 ? -0.709 8.687 26.619 1.00 95.50 94 LEU A C 1
ATOM 752 O O . LEU A 1 94 ? -1.816 8.370 27.035 1.00 95.50 94 LEU A O 1
ATOM 756 N N . GLN A 1 95 ? 0.033 9.617 27.215 1.00 96.25 95 GLN A N 1
ATOM 757 C CA . GLN A 1 95 ? -0.475 10.439 28.318 1.00 96.25 95 GLN A CA 1
ATOM 758 C C . GLN A 1 95 ? -1.228 11.643 27.743 1.00 96.25 95 GLN A C 1
ATOM 760 O O . GLN A 1 95 ? -0.769 12.239 26.767 1.00 96.25 95 GLN A O 1
ATOM 765 N N . GLU A 1 96 ? -2.369 12.004 28.327 1.00 95.44 96 GLU A N 1
ATOM 766 C CA . GLU A 1 96 ? -3.223 13.082 27.813 1.00 95.44 96 GLU A CA 1
ATOM 767 C C . GLU A 1 96 ? -2.495 14.433 27.822 1.00 95.44 96 GLU A C 1
ATOM 769 O O . GLU A 1 96 ? -2.552 15.184 26.850 1.00 95.44 96 GLU A O 1
ATOM 774 N N . GLU A 1 97 ? -1.695 14.694 28.855 1.00 94.94 97 GLU A N 1
ATOM 775 C CA . GLU A 1 97 ? -0.920 15.926 29.022 1.00 94.94 97 GLU A CA 1
ATOM 776 C C . GLU A 1 97 ? 0.181 16.087 27.963 1.00 94.94 97 GLU A C 1
ATOM 778 O O . GLU A 1 97 ? 0.684 17.191 27.738 1.00 94.94 97 GLU A O 1
ATOM 783 N N . ALA A 1 98 ? 0.570 14.994 27.298 1.00 93.38 98 ALA A N 1
ATOM 784 C CA . ALA A 1 98 ? 1.535 15.031 26.206 1.00 93.38 98 ALA A CA 1
ATOM 785 C C . ALA A 1 98 ? 0.921 15.556 24.895 1.00 93.38 98 ALA A C 1
ATOM 787 O O . ALA A 1 98 ? 1.667 15.959 23.998 1.00 93.38 98 ALA A O 1
ATOM 788 N N . VAL A 1 99 ? -0.413 15.574 24.769 1.00 94.50 99 VAL A N 1
ATOM 789 C CA . VAL A 1 99 ? -1.114 16.040 23.566 1.00 94.50 99 VAL A CA 1
ATOM 790 C C . VAL A 1 99 ? -1.241 17.560 23.599 1.00 94.50 99 VAL A C 1
ATOM 792 O O . VAL A 1 99 ? -2.202 18.136 24.099 1.00 94.50 99 VAL A O 1
ATOM 795 N N . ASN A 1 100 ? -0.230 18.220 23.045 1.00 94.88 100 ASN A N 1
ATOM 796 C CA . ASN A 1 100 ? -0.191 19.663 22.828 1.00 94.88 100 ASN A CA 1
ATOM 797 C C . ASN A 1 100 ? -0.004 19.987 21.335 1.00 94.88 100 ASN A C 1
ATOM 799 O O . ASN A 1 100 ? 0.146 19.096 20.499 1.00 94.88 100 ASN A O 1
ATOM 803 N N . SER A 1 101 ? 0.046 21.273 20.989 1.00 96.19 101 SER A N 1
ATOM 804 C CA . SER A 1 101 ? 0.203 21.716 19.596 1.00 96.19 101 SER A CA 1
ATOM 805 C C . SER A 1 101 ? 1.473 21.187 18.915 1.00 96.19 101 SER A C 1
ATOM 807 O O . SER A 1 101 ? 1.455 20.902 17.719 1.00 96.19 101 SER A O 1
ATOM 809 N N . HIS A 1 102 ? 2.579 21.007 19.648 1.00 96.06 102 HIS A N 1
ATOM 810 C CA . HIS A 1 102 ? 3.797 20.415 19.086 1.00 96.06 102 HIS A CA 1
ATOM 811 C C . HIS A 1 102 ? 3.597 18.929 18.773 1.00 96.06 102 HIS A C 1
ATOM 813 O O . HIS A 1 102 ? 4.039 18.458 17.724 1.00 96.06 102 HIS A O 1
ATOM 819 N N . TYR A 1 103 ? 2.912 18.195 19.655 1.00 95.19 103 TYR A N 1
ATOM 820 C CA . TYR A 1 103 ? 2.543 16.805 19.403 1.00 95.19 103 TYR A CA 1
ATOM 821 C C . TYR A 1 103 ? 1.654 16.684 18.161 1.00 95.19 103 TYR A C 1
ATOM 823 O O . TYR A 1 103 ? 1.939 15.857 17.299 1.00 95.19 103 TYR A O 1
ATOM 831 N N . GLU A 1 104 ? 0.629 17.531 18.024 1.00 94.56 104 GLU A N 1
ATOM 832 C CA . GLU A 1 104 ? -0.278 17.507 16.869 1.00 94.56 104 GLU A CA 1
ATOM 833 C C . GLU A 1 104 ? 0.463 17.715 15.545 1.00 94.56 104 GLU A C 1
ATOM 835 O O . GLU A 1 104 ? 0.258 16.960 14.595 1.00 94.56 104 GLU A O 1
ATOM 840 N N . ILE A 1 105 ? 1.370 18.693 15.482 1.00 97.12 105 ILE A N 1
ATOM 841 C CA . ILE A 1 105 ? 2.168 18.952 14.277 1.00 97.12 105 ILE A CA 1
ATOM 842 C C . ILE A 1 105 ? 3.090 17.772 13.965 1.00 97.12 105 ILE A C 1
ATOM 844 O O . ILE A 1 105 ? 3.161 17.344 12.812 1.00 97.12 105 ILE A O 1
ATOM 848 N N . ASN A 1 106 ? 3.751 17.200 14.974 1.00 95.81 106 ASN A N 1
ATOM 849 C CA . ASN A 1 106 ? 4.611 16.029 14.789 1.00 95.81 106 ASN A CA 1
ATOM 850 C C . ASN A 1 106 ? 3.815 14.807 14.314 1.00 95.81 106 ASN A C 1
ATOM 852 O O . ASN A 1 106 ? 4.254 14.093 13.409 1.00 95.81 106 ASN A O 1
ATOM 856 N N . PHE A 1 107 ? 2.630 14.587 14.884 1.00 94.00 107 PHE A N 1
ATOM 857 C CA . PHE A 1 107 ? 1.720 13.519 14.487 1.00 94.00 107 PHE A CA 1
ATOM 858 C C . PHE A 1 107 ? 1.254 13.696 13.037 1.00 94.00 107 PHE A C 1
ATOM 860 O O . PHE A 1 107 ? 1.370 12.769 12.235 1.00 94.00 107 PHE A O 1
ATOM 867 N N . LEU A 1 108 ? 0.795 14.896 12.668 1.00 95.69 108 LEU A N 1
ATOM 868 C CA . LEU A 1 108 ? 0.347 15.197 11.308 1.00 95.69 108 LEU A CA 1
ATOM 869 C C . LEU A 1 108 ? 1.485 15.103 10.289 1.00 95.69 108 LEU A C 1
ATOM 871 O O . LEU A 1 108 ? 1.269 14.594 9.191 1.00 95.69 108 LEU A O 1
ATOM 875 N N . LEU A 1 109 ? 2.699 15.535 10.643 1.00 97.00 109 LEU A N 1
ATOM 876 C CA . LEU A 1 109 ? 3.872 15.383 9.785 1.00 97.00 109 LEU A CA 1
ATOM 877 C C . LEU A 1 109 ? 4.205 13.904 9.566 1.00 97.00 109 LEU A C 1
ATOM 879 O O . LEU A 1 109 ? 4.398 13.487 8.425 1.00 97.00 109 LEU A O 1
ATOM 883 N N . ARG A 1 110 ? 4.220 13.093 10.631 1.00 93.94 110 ARG A N 1
ATOM 884 C CA . ARG A 1 110 ? 4.433 11.642 10.525 1.00 93.94 110 ARG A CA 1
ATOM 885 C C . ARG A 1 110 ? 3.369 10.987 9.643 1.00 93.94 110 ARG A C 1
ATOM 887 O O . ARG A 1 110 ? 3.708 10.205 8.756 1.00 93.94 110 ARG A O 1
ATOM 894 N N . LEU A 1 111 ? 2.101 11.350 9.834 1.00 93.38 111 LEU A N 1
ATOM 895 C CA . LEU A 1 111 ? 1.002 10.854 9.012 1.00 93.38 111 LEU A CA 1
ATOM 896 C C . LEU A 1 111 ? 1.158 11.286 7.547 1.00 93.38 111 LEU A C 1
ATOM 898 O O . LEU A 1 111 ? 0.940 10.481 6.646 1.00 93.38 111 LEU A O 1
ATOM 902 N N . ALA A 1 112 ? 1.590 12.521 7.281 1.00 96.00 112 ALA A N 1
ATOM 903 C CA . ALA A 1 112 ? 1.848 13.005 5.927 1.00 96.00 112 ALA A CA 1
ATOM 904 C C . ALA A 1 112 ? 3.003 12.248 5.249 1.00 96.00 112 ALA A C 1
ATOM 906 O O . ALA A 1 112 ? 2.891 11.887 4.075 1.00 96.00 112 ALA A O 1
ATOM 907 N N . LEU A 1 113 ? 4.077 11.940 5.983 1.00 95.12 113 LEU A N 1
ATOM 908 C CA . LEU A 1 113 ? 5.183 11.117 5.482 1.00 95.12 113 LEU A CA 1
ATOM 909 C C . LEU A 1 113 ? 4.728 9.704 5.095 1.00 95.12 113 LEU A C 1
ATOM 911 O O . LEU A 1 113 ? 5.244 9.141 4.135 1.00 95.12 113 LEU A O 1
ATOM 915 N N . GLN A 1 114 ? 3.738 9.145 5.791 1.00 91.69 114 GLN A N 1
ATOM 916 C CA . GLN A 1 114 ? 3.178 7.836 5.453 1.00 91.69 114 GLN A CA 1
ATOM 917 C C . GLN A 1 114 ? 2.133 7.910 4.332 1.00 91.69 114 GLN A C 1
ATOM 919 O O . GLN A 1 114 ? 2.130 7.064 3.444 1.00 91.69 114 GLN A O 1
ATOM 924 N N . LYS A 1 115 ? 1.244 8.910 4.347 1.00 93.38 115 LYS A N 1
ATOM 925 C CA . LYS A 1 115 ? 0.047 8.940 3.490 1.00 93.38 115 LYS A CA 1
ATOM 926 C C . LYS A 1 115 ? 0.194 9.814 2.251 1.00 93.38 115 LYS A C 1
ATOM 928 O O . LYS A 1 115 ? -0.242 9.412 1.179 1.00 93.38 115 LYS A O 1
ATOM 933 N N . VAL A 1 116 ? 0.822 10.985 2.363 1.00 95.06 116 VAL A N 1
ATOM 934 C CA . VAL A 1 116 ? 0.977 11.927 1.239 1.00 95.06 1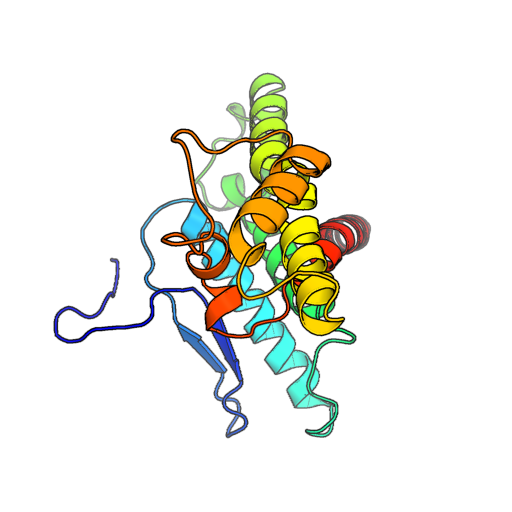16 VAL A CA 1
ATOM 935 C C . VAL A 1 116 ? 2.144 11.514 0.348 1.00 95.06 116 VAL A C 1
ATOM 937 O O . VAL A 1 116 ? 1.984 11.414 -0.866 1.00 95.06 116 VAL A O 1
ATOM 940 N N . VAL A 1 117 ? 3.302 11.204 0.939 1.00 94.81 117 VAL A N 1
ATOM 941 C CA . VAL A 1 117 ? 4.509 10.799 0.188 1.00 94.81 117 VAL A CA 1
ATOM 942 C C . VAL A 1 117 ? 4.306 9.463 -0.543 1.00 94.81 117 VAL A C 1
ATOM 944 O O . VAL A 1 117 ? 4.918 9.211 -1.582 1.00 94.81 117 VAL A O 1
ATOM 947 N N . PHE A 1 118 ? 3.393 8.616 -0.061 1.00 95.38 118 PHE A N 1
ATOM 948 C CA . PHE A 1 118 ? 3.054 7.348 -0.703 1.00 95.38 118 PHE A CA 1
ATOM 949 C C . PHE A 1 118 ? 2.221 7.495 -1.991 1.00 95.38 118 PHE A C 1
ATOM 951 O O . PHE A 1 118 ? 2.276 6.622 -2.863 1.00 95.38 118 PHE A O 1
ATOM 958 N N . LEU A 1 119 ? 1.471 8.587 -2.170 1.00 96.31 119 LEU A N 1
ATOM 959 C CA . LEU A 1 119 ? 0.636 8.804 -3.360 1.00 96.31 119 LEU A CA 1
ATOM 960 C C . LEU A 1 119 ? 1.429 8.767 -4.681 1.00 96.31 119 LEU A C 1
ATOM 962 O O . LEU A 1 119 ? 1.068 7.975 -5.555 1.00 96.31 119 LEU A O 1
ATOM 966 N N . PRO A 1 120 ? 2.521 9.537 -4.865 1.00 96.88 120 PRO A N 1
ATOM 967 C CA . PRO A 1 120 ? 3.303 9.454 -6.096 1.00 96.88 120 PRO A CA 1
ATOM 968 C C . PRO A 1 120 ? 3.951 8.079 -6.285 1.00 96.88 120 PRO A C 1
ATOM 970 O O . PRO A 1 120 ? 3.981 7.568 -7.404 1.00 96.88 120 PRO A O 1
ATOM 973 N N . PHE A 1 121 ? 4.416 7.443 -5.201 1.00 96.44 121 PHE A N 1
ATOM 974 C CA . PHE A 1 121 ? 4.975 6.090 -5.250 1.00 96.44 121 PHE A CA 1
ATOM 975 C C . PHE A 1 121 ? 3.947 5.089 -5.792 1.00 96.44 121 PHE A C 1
ATOM 977 O O . PHE A 1 121 ? 4.227 4.369 -6.750 1.00 96.44 121 PHE A O 1
ATOM 984 N N . SER A 1 122 ? 2.750 5.060 -5.205 1.00 96.44 122 SER A N 1
ATOM 985 C CA . SER A 1 122 ? 1.694 4.117 -5.577 1.00 96.44 122 SER A CA 1
ATOM 986 C C . SER A 1 122 ? 1.137 4.360 -6.975 1.00 96.44 122 SER A C 1
ATOM 988 O O . SER A 1 122 ? 0.859 3.399 -7.691 1.00 96.44 122 SER A O 1
ATOM 990 N N . TYR A 1 123 ? 1.051 5.620 -7.403 1.00 97.12 123 TYR A N 1
ATOM 991 C CA . TYR A 1 123 ? 0.665 5.974 -8.765 1.00 97.12 123 TYR A CA 1
ATOM 992 C C . TYR A 1 123 ? 1.675 5.467 -9.807 1.00 97.12 123 TYR A C 1
ATOM 994 O O . TYR A 1 123 ? 1.285 4.871 -10.813 1.00 97.12 123 TYR A O 1
ATOM 1002 N N . VAL A 1 124 ? 2.979 5.651 -9.558 1.00 97.44 124 VAL A N 1
ATOM 1003 C CA . VAL A 1 124 ? 4.045 5.214 -10.479 1.00 97.44 124 VAL A CA 1
ATOM 1004 C C . VAL A 1 124 ? 4.044 3.704 -10.692 1.00 97.44 124 VAL A C 1
ATOM 1006 O O . VAL A 1 124 ? 4.273 3.268 -11.817 1.00 97.44 124 VAL A O 1
ATOM 1009 N N . MET A 1 125 ? 3.762 2.912 -9.654 1.00 97.00 125 MET A N 1
ATOM 1010 C CA . MET A 1 125 ? 3.776 1.444 -9.720 1.00 97.00 125 MET A CA 1
ATOM 1011 C C . MET A 1 125 ? 2.908 0.890 -10.855 1.00 97.00 125 MET A C 1
ATOM 1013 O O . MET A 1 125 ? 3.406 0.195 -11.742 1.00 97.00 125 MET A O 1
ATOM 1017 N N . ASP A 1 126 ? 1.614 1.214 -10.854 1.00 96.69 126 ASP A N 1
ATOM 1018 C CA . ASP A 1 126 ? 0.710 0.717 -11.893 1.00 96.69 126 ASP A CA 1
ATOM 1019 C C . ASP A 1 126 ? 0.797 1.548 -13.177 1.00 96.69 126 ASP A C 1
ATOM 1021 O O . ASP A 1 126 ? 0.594 0.989 -14.250 1.00 96.69 126 ASP A O 1
ATOM 1025 N N . LYS A 1 127 ? 1.208 2.826 -13.125 1.00 97.75 127 LYS A N 1
ATOM 1026 C CA . LYS A 1 127 ? 1.541 3.575 -14.349 1.00 97.75 127 LYS A CA 1
ATOM 1027 C C . LYS A 1 127 ? 2.651 2.881 -15.139 1.00 97.75 127 LYS A C 1
ATOM 1029 O O . LYS A 1 127 ? 2.502 2.686 -16.340 1.00 97.75 127 LYS A O 1
ATOM 1034 N N . TYR A 1 128 ? 3.723 2.462 -14.471 1.00 98.12 128 TYR A N 1
ATOM 1035 C CA . TYR A 1 128 ? 4.810 1.694 -15.075 1.00 98.12 128 TYR A CA 1
ATOM 1036 C C . TYR A 1 128 ? 4.299 0.381 -15.683 1.00 98.12 128 TYR A C 1
ATOM 1038 O O . TYR A 1 128 ? 4.548 0.106 -16.855 1.00 98.12 128 TYR A O 1
ATOM 1046 N N . ARG A 1 129 ? 3.515 -0.397 -14.924 1.00 97.88 129 ARG A N 1
ATOM 1047 C CA . ARG A 1 129 ? 2.940 -1.660 -15.418 1.00 97.88 129 ARG A CA 1
ATOM 1048 C C . ARG A 1 129 ? 2.002 -1.461 -16.601 1.00 97.88 129 ARG A C 1
ATOM 1050 O O . ARG A 1 129 ? 2.026 -2.268 -17.519 1.00 97.88 129 ARG A O 1
ATOM 1057 N N . PHE A 1 130 ? 1.190 -0.407 -16.609 1.00 97.88 130 PHE A N 1
ATOM 1058 C CA . PHE A 1 130 ? 0.299 -0.118 -17.731 1.00 97.88 130 PHE A CA 1
ATOM 1059 C C . PHE A 1 130 ? 1.077 0.204 -19.001 1.00 97.88 130 PHE A C 1
ATOM 1061 O O . PHE A 1 130 ? 0.734 -0.334 -20.049 1.00 97.88 130 PHE A O 1
ATOM 1068 N N . LEU A 1 131 ? 2.139 1.008 -18.911 1.00 98.19 131 LEU A N 1
ATOM 1069 C CA . LEU A 1 131 ? 3.019 1.264 -20.054 1.00 98.19 131 LEU A CA 1
ATOM 1070 C C . LEU A 1 131 ? 3.676 -0.037 -20.543 1.00 98.19 131 LEU A C 1
ATOM 1072 O O . LEU A 1 131 ? 3.668 -0.320 -21.738 1.00 98.19 131 LEU A O 1
ATOM 1076 N N . LEU A 1 132 ? 4.156 -0.879 -19.621 1.00 96.62 132 LEU A N 1
ATOM 1077 C CA . LEU A 1 132 ? 4.743 -2.181 -19.949 1.00 96.62 132 LEU A CA 1
ATOM 1078 C C . LEU A 1 132 ? 3.746 -3.115 -20.657 1.00 96.62 132 LEU A C 1
ATOM 1080 O O . LEU A 1 132 ? 4.074 -3.731 -21.671 1.00 96.62 132 LEU A O 1
ATOM 1084 N N . PHE A 1 133 ? 2.519 -3.219 -20.142 1.00 96.81 133 PHE A N 1
ATOM 1085 C CA . PHE A 1 133 ? 1.475 -4.083 -20.702 1.00 96.81 133 PHE A CA 1
ATOM 1086 C C . PHE A 1 133 ? 0.918 -3.573 -22.034 1.00 96.81 133 PHE A C 1
ATOM 1088 O O . PHE A 1 133 ? 0.427 -4.371 -22.827 1.00 96.81 133 PHE A O 1
ATOM 1095 N N . ARG A 1 134 ? 1.022 -2.268 -22.305 1.00 97.88 134 ARG A N 1
ATOM 1096 C CA . ARG A 1 134 ? 0.671 -1.659 -23.597 1.00 97.88 134 ARG A CA 1
ATOM 1097 C C . ARG A 1 134 ? 1.804 -1.700 -24.623 1.00 97.88 134 ARG A C 1
ATOM 1099 O O . ARG A 1 134 ? 1.613 -1.217 -25.732 1.00 97.88 134 ARG A O 1
ATOM 1106 N N . ASN A 1 135 ? 2.948 -2.294 -24.273 1.00 96.94 135 ASN A N 1
ATOM 1107 C CA . ASN A 1 135 ? 4.166 -2.303 -25.089 1.00 96.94 135 ASN A CA 1
ATOM 1108 C C . ASN A 1 135 ? 4.689 -0.886 -25.406 1.00 96.94 135 ASN A C 1
ATOM 1110 O O . ASN A 1 135 ? 5.281 -0.660 -26.453 1.00 96.94 135 ASN A O 1
ATOM 1114 N N . GLU A 1 136 ? 4.478 0.066 -24.491 1.00 98.12 136 GLU A N 1
ATOM 1115 C CA . GLU A 1 136 ? 5.041 1.428 -24.546 1.00 98.12 136 GLU A CA 1
ATOM 1116 C C . GLU A 1 136 ? 6.412 1.526 -23.838 1.00 98.12 136 GLU A C 1
ATOM 1118 O O . GLU A 1 136 ? 6.952 2.619 -23.661 1.00 98.12 136 GLU A O 1
ATOM 1123 N N . ILE A 1 137 ? 6.936 0.390 -23.369 1.00 97.88 137 ILE A N 1
ATOM 1124 C CA . ILE A 1 137 ? 8.276 0.224 -22.801 1.00 97.88 137 ILE A CA 1
ATOM 1125 C C . ILE A 1 137 ? 8.964 -0.861 -23.614 1.00 97.88 137 ILE A C 1
ATOM 1127 O O . ILE A 1 137 ? 8.446 -1.982 -23.681 1.00 97.88 137 ILE A O 1
ATOM 1131 N N . ASP A 1 138 ? 10.122 -0.545 -24.186 1.00 96.44 138 ASP A N 1
ATOM 1132 C CA . ASP A 1 138 ? 10.985 -1.562 -24.770 1.00 96.44 138 ASP A CA 1
ATOM 1133 C C . ASP A 1 138 ? 11.496 -2.502 -23.665 1.00 96.44 138 ASP A C 1
ATOM 1135 O O . ASP A 1 138 ? 12.180 -2.101 -22.721 1.00 96.44 138 ASP A O 1
ATOM 1139 N N . ARG A 1 139 ? 11.131 -3.781 -23.760 1.00 93.31 139 ARG A N 1
ATOM 1140 C CA . ARG A 1 139 ? 11.476 -4.780 -22.743 1.00 93.31 139 ARG A CA 1
ATOM 1141 C C . ARG A 1 139 ? 12.951 -5.161 -22.773 1.00 93.31 139 ARG A C 1
ATOM 1143 O O . ARG A 1 139 ? 13.440 -5.665 -21.768 1.00 93.31 139 ARG A O 1
ATOM 1150 N N . GLU A 1 140 ? 13.633 -4.949 -23.894 1.00 90.88 140 GLU A N 1
ATOM 1151 C CA . GLU A 1 140 ? 15.052 -5.274 -24.038 1.00 90.88 140 GLU A CA 1
ATOM 1152 C C . GLU A 1 140 ? 15.942 -4.130 -23.544 1.00 90.88 140 GLU A C 1
ATOM 1154 O O . GLU A 1 140 ? 17.060 -4.374 -23.089 1.00 90.88 140 GLU A O 1
ATOM 1159 N N . HIS A 1 141 ? 15.447 -2.888 -23.599 1.00 95.44 141 HIS A N 1
ATOM 1160 C CA . HIS A 1 141 ? 16.298 -1.706 -23.442 1.00 95.44 141 HIS A CA 1
ATOM 1161 C C . HIS A 1 141 ? 15.769 -0.620 -22.492 1.00 95.44 141 HIS A C 1
ATOM 1163 O O . HIS A 1 141 ? 16.520 0.300 -22.184 1.00 95.44 141 HIS A O 1
ATOM 1169 N N . GLU A 1 142 ? 14.523 -0.692 -22.004 1.00 97.62 142 GLU A N 1
ATOM 1170 C CA . GLU A 1 142 ? 13.901 0.411 -21.245 1.00 97.62 142 GLU A CA 1
ATOM 1171 C C . GLU A 1 142 ? 13.221 0.008 -19.922 1.00 97.62 142 GLU A C 1
ATOM 1173 O O . GLU A 1 142 ? 12.586 0.844 -19.266 1.00 97.62 142 GLU A O 1
ATOM 1178 N N . LEU A 1 143 ? 13.314 -1.255 -19.487 1.00 96.56 143 LEU A N 1
ATOM 1179 C CA . LEU A 1 143 ? 12.622 -1.717 -18.275 1.00 96.56 143 LEU A CA 1
ATOM 1180 C C . LEU A 1 143 ? 12.993 -0.908 -17.027 1.00 96.56 143 LEU A C 1
ATOM 1182 O O . LEU A 1 143 ? 12.119 -0.588 -16.218 1.00 96.56 143 LEU A O 1
ATOM 1186 N N . ASN A 1 144 ? 14.266 -0.584 -16.848 1.00 97.69 144 ASN A N 1
ATOM 1187 C CA . ASN A 1 144 ? 14.775 0.083 -15.663 1.00 97.69 144 ASN A CA 1
ATOM 1188 C C . ASN A 1 144 ? 14.862 1.601 -15.836 1.00 97.69 144 ASN A C 1
ATOM 1190 O O . ASN A 1 144 ? 14.487 2.347 -14.927 1.00 97.69 144 ASN A O 1
ATOM 1194 N N . SER A 1 145 ? 15.305 2.081 -16.997 1.00 97.25 145 SER A N 1
ATOM 1195 C CA . SER A 1 145 ? 15.354 3.516 -17.291 1.00 97.25 145 SER A CA 1
ATOM 1196 C C . SER A 1 145 ? 13.960 4.139 -17.269 1.00 97.25 145 SER A C 1
ATOM 1198 O O . SER A 1 145 ? 13.779 5.195 -16.654 1.00 97.25 145 SER A O 1
ATOM 1200 N N . LYS A 1 146 ? 12.933 3.465 -17.812 1.00 98.06 146 LYS A N 1
ATOM 1201 C CA . LYS A 1 146 ? 11.552 3.961 -17.726 1.00 98.06 146 LYS A CA 1
ATOM 1202 C C . LYS A 1 146 ? 11.025 3.975 -16.297 1.00 98.06 146 LYS A C 1
ATOM 1204 O O . LYS A 1 146 ? 10.335 4.921 -15.909 1.00 98.06 146 LYS A O 1
ATOM 1209 N N . TRP A 1 147 ? 11.354 2.952 -15.508 1.00 97.81 147 TRP A N 1
ATOM 1210 C CA . TRP A 1 147 ? 11.022 2.920 -14.086 1.00 97.81 147 TRP A CA 1
ATOM 1211 C C . TRP A 1 147 ? 11.577 4.164 -13.383 1.00 97.81 147 TRP A C 1
ATOM 1213 O O . TRP A 1 147 ? 10.808 4.925 -12.792 1.00 97.81 147 TRP A O 1
ATOM 1223 N N . TRP A 1 148 ? 12.875 4.447 -13.520 1.00 98.00 148 TRP A N 1
ATOM 1224 C CA . TRP A 1 148 ? 13.491 5.619 -12.892 1.00 98.00 148 TRP A CA 1
ATOM 1225 C C . TRP A 1 148 ? 12.989 6.951 -13.447 1.00 98.00 148 TRP A C 1
ATOM 1227 O O . TRP A 1 148 ? 12.771 7.872 -12.662 1.00 98.00 148 TRP A O 1
ATOM 1237 N N . ALA A 1 149 ? 12.714 7.054 -14.748 1.00 97.81 149 ALA A N 1
ATOM 1238 C CA . ALA A 1 149 ? 12.119 8.254 -15.333 1.00 97.81 149 ALA A CA 1
ATOM 1239 C C . ALA A 1 149 ? 10.774 8.603 -14.670 1.00 97.81 149 ALA A C 1
ATOM 1241 O O . ALA A 1 149 ? 10.544 9.754 -14.297 1.00 97.81 149 ALA A O 1
ATOM 1242 N N . LEU A 1 150 ? 9.910 7.607 -14.440 1.00 98.12 150 LEU A N 1
ATOM 1243 C CA . LEU A 1 150 ? 8.639 7.808 -13.736 1.00 98.12 150 LEU A CA 1
ATOM 1244 C C . LEU A 1 150 ? 8.840 8.151 -12.254 1.00 98.12 150 LEU A C 1
ATOM 1246 O O . LEU A 1 150 ? 8.123 9.001 -11.721 1.00 98.12 150 LEU A O 1
ATOM 1250 N N . ARG A 1 151 ? 9.812 7.514 -11.585 1.00 97.50 151 ARG A N 1
ATOM 1251 C CA . ARG A 1 151 ? 10.161 7.796 -10.180 1.00 97.50 151 ARG A CA 1
ATOM 1252 C C . ARG A 1 151 ? 10.650 9.228 -9.986 1.00 97.50 151 ARG A C 1
ATOM 1254 O O . ARG A 1 151 ? 10.240 9.864 -9.017 1.00 97.50 151 ARG A O 1
ATOM 1261 N N . ILE A 1 152 ? 11.447 9.741 -10.919 1.00 97.69 152 ILE A N 1
ATOM 1262 C CA . ILE A 1 152 ? 11.902 11.134 -10.929 1.00 97.69 152 ILE A CA 1
ATOM 1263 C C . ILE A 1 152 ? 10.716 12.060 -11.205 1.00 97.69 152 ILE A C 1
ATOM 1265 O O . ILE A 1 152 ? 10.443 12.951 -10.407 1.00 97.69 152 ILE A O 1
ATOM 1269 N N . GLN A 1 153 ? 9.971 11.818 -12.290 1.00 98.00 153 GLN A N 1
ATOM 1270 C CA . GLN A 1 153 ? 8.882 12.696 -12.730 1.00 98.00 153 GLN A CA 1
ATOM 1271 C C . GLN A 1 153 ? 7.790 12.879 -11.669 1.00 98.00 153 GLN A C 1
ATOM 1273 O O . GLN A 1 153 ? 7.270 13.980 -11.505 1.00 98.00 153 GLN A O 1
ATOM 1278 N N . HIS A 1 154 ? 7.402 11.801 -10.988 1.00 97.19 154 HIS A N 1
ATOM 1279 C CA . HIS A 1 154 ? 6.274 11.828 -10.058 1.00 97.19 154 HIS A CA 1
ATOM 1280 C C . HIS A 1 154 ? 6.695 11.867 -8.592 1.00 97.19 154 HIS A C 1
AT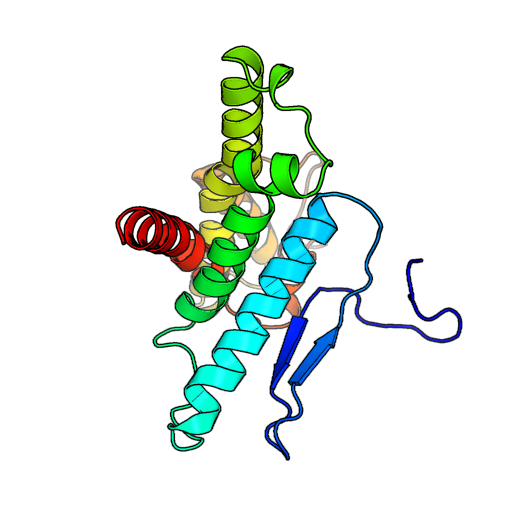OM 1282 O O . HIS A 1 154 ? 5.978 12.442 -7.781 1.00 97.19 154 HIS A O 1
ATOM 1288 N N . GLY A 1 155 ? 7.819 11.241 -8.241 1.00 94.31 155 GLY A N 1
ATOM 1289 C CA . GLY A 1 155 ? 8.290 11.133 -6.860 1.00 94.31 155 GLY A CA 1
ATOM 1290 C C . GLY A 1 155 ? 9.442 12.070 -6.507 1.00 94.31 155 GLY A C 1
ATOM 1291 O O . GLY A 1 155 ? 9.766 12.174 -5.330 1.00 94.31 155 GLY A O 1
ATOM 1292 N N . GLY A 1 156 ? 10.080 12.721 -7.486 1.00 96.50 156 GLY A N 1
ATOM 1293 C CA . GLY A 1 156 ? 11.223 13.607 -7.244 1.00 96.50 156 GLY A CA 1
ATOM 1294 C C . GLY A 1 156 ? 12.460 12.893 -6.690 1.00 96.50 156 GLY A C 1
ATOM 1295 O O . GLY A 1 156 ? 13.303 13.531 -6.068 1.00 96.50 156 GLY A O 1
ATOM 1296 N N . ILE A 1 157 ? 12.566 11.573 -6.884 1.00 95.75 157 ILE A N 1
ATOM 1297 C CA . ILE A 1 157 ? 13.671 10.751 -6.376 1.00 95.75 157 ILE A CA 1
ATOM 1298 C C . ILE A 1 157 ? 14.450 10.104 -7.513 1.00 95.75 157 ILE A C 1
ATOM 1300 O O . ILE A 1 157 ? 13.878 9.705 -8.527 1.00 95.75 157 ILE A O 1
ATOM 1304 N N . MET A 1 158 ? 15.754 9.946 -7.306 1.00 95.81 158 MET A N 1
ATOM 1305 C CA . MET A 1 158 ? 16.673 9.321 -8.254 1.00 95.81 158 MET A CA 1
ATOM 1306 C C . MET A 1 158 ? 17.419 8.151 -7.615 1.00 95.81 158 MET A C 1
ATOM 1308 O O . MET A 1 158 ? 17.477 8.029 -6.390 1.00 95.81 158 MET A O 1
ATOM 1312 N N . ALA A 1 159 ? 17.997 7.290 -8.450 1.00 96.19 159 ALA A N 1
ATOM 1313 C CA . ALA A 1 159 ? 18.866 6.224 -7.979 1.00 96.19 159 ALA A CA 1
ATOM 1314 C C . ALA A 1 159 ? 20.128 6.816 -7.330 1.00 96.19 159 ALA A C 1
ATOM 1316 O O . ALA A 1 159 ? 20.733 7.739 -7.873 1.00 96.19 159 ALA A O 1
ATOM 1317 N N . ALA A 1 160 ? 20.536 6.267 -6.184 1.00 96.56 160 ALA A N 1
ATOM 1318 C CA . ALA A 1 160 ? 21.748 6.702 -5.483 1.00 96.56 160 ALA A CA 1
ATOM 1319 C C . ALA A 1 160 ? 23.043 6.298 -6.211 1.00 96.56 160 ALA A C 1
ATOM 1321 O O . ALA A 1 160 ? 24.092 6.900 -6.004 1.00 96.56 160 ALA A O 1
ATOM 1322 N N . VAL A 1 161 ? 22.965 5.272 -7.059 1.00 96.75 161 VAL A N 1
ATOM 1323 C CA . VAL A 1 161 ? 24.060 4.788 -7.902 1.00 96.75 161 VAL A CA 1
ATOM 1324 C C . VAL A 1 161 ? 23.583 4.702 -9.349 1.00 96.75 161 VAL A C 1
ATOM 1326 O O . VAL A 1 161 ? 22.383 4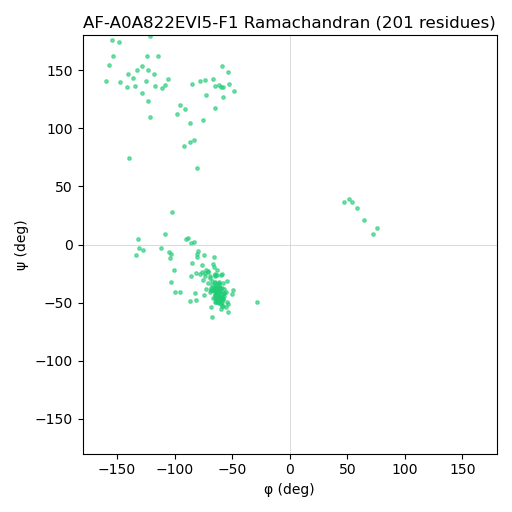.504 -9.570 1.00 96.75 161 VAL A O 1
ATOM 1329 N N . PRO A 1 162 ? 24.489 4.811 -10.336 1.00 95.56 162 PRO A N 1
ATOM 1330 C CA . PRO A 1 162 ? 24.145 4.564 -11.729 1.00 95.56 162 PRO A CA 1
ATOM 1331 C C . PRO A 1 162 ? 23.469 3.198 -11.900 1.00 95.56 162 PRO A C 1
ATOM 1333 O O . PRO A 1 162 ? 23.872 2.209 -11.284 1.00 95.56 162 PRO A O 1
ATOM 1336 N N . ARG A 1 163 ? 22.428 3.158 -12.730 1.00 96.06 163 ARG A N 1
ATOM 1337 C CA . ARG A 1 163 ? 21.692 1.942 -13.093 1.00 96.06 163 ARG A CA 1
ATOM 1338 C C . ARG A 1 163 ? 21.723 1.790 -14.608 1.00 96.06 163 ARG A C 1
ATOM 1340 O O . ARG A 1 163 ? 21.740 2.802 -15.306 1.00 96.06 163 ARG A O 1
ATOM 1347 N N . SER A 1 164 ? 21.686 0.561 -15.105 1.00 95.12 164 SER A N 1
ATOM 1348 C CA . SER A 1 164 ? 21.541 0.285 -16.538 1.00 95.12 164 SER A CA 1
ATOM 1349 C C . SER A 1 164 ? 20.479 -0.777 -16.788 1.00 95.12 164 SER A C 1
ATOM 1351 O O . SER A 1 164 ? 20.242 -1.646 -15.949 1.00 95.12 164 SER A O 1
ATOM 1353 N N . ASP A 1 165 ? 19.827 -0.693 -17.944 1.00 96.12 165 ASP A N 1
ATOM 1354 C CA . ASP A 1 165 ? 18.794 -1.645 -18.358 1.00 96.12 165 ASP A CA 1
ATOM 1355 C C . ASP A 1 165 ? 19.349 -3.066 -18.574 1.00 96.12 165 ASP A C 1
ATOM 1357 O O . ASP A 1 165 ? 18.641 -4.039 -18.343 1.00 96.12 165 ASP A O 1
ATOM 1361 N N . GLU A 1 166 ? 20.635 -3.200 -18.914 1.00 93.25 166 GLU A N 1
ATOM 1362 C CA . GLU A 1 166 ? 21.293 -4.491 -19.181 1.00 93.25 166 GLU A CA 1
ATOM 1363 C C . GLU A 1 166 ? 21.381 -5.417 -17.957 1.00 93.25 166 GLU A C 1
ATOM 1365 O O . GLU A 1 166 ? 21.365 -6.638 -18.099 1.00 93.25 166 GLU A O 1
ATOM 1370 N N . ILE A 1 167 ? 21.514 -4.856 -16.749 1.00 94.19 167 ILE A N 1
ATOM 1371 C CA . ILE A 1 167 ? 21.799 -5.635 -15.528 1.00 94.19 167 ILE A CA 1
ATOM 1372 C C . ILE A 1 167 ? 20.816 -5.360 -14.386 1.00 94.19 167 ILE A C 1
ATOM 1374 O O . ILE A 1 167 ? 20.940 -5.952 -13.310 1.00 94.19 167 ILE A O 1
ATOM 1378 N N . ASN A 1 168 ? 19.881 -4.419 -14.540 1.00 96.88 168 ASN A N 1
ATOM 1379 C CA . ASN A 1 168 ? 18.999 -4.005 -13.451 1.00 96.88 168 ASN A CA 1
ATOM 1380 C C . ASN A 1 168 ? 17.522 -4.114 -13.818 1.00 96.88 168 ASN A C 1
ATOM 1382 O O . ASN A 1 168 ? 17.097 -3.740 -14.902 1.00 96.88 168 ASN A O 1
ATOM 1386 N N . PHE A 1 169 ? 16.729 -4.556 -12.842 1.00 96.75 169 PHE A N 1
ATOM 1387 C CA . PHE A 1 169 ? 15.272 -4.537 -12.890 1.00 96.75 169 PHE A CA 1
ATOM 1388 C C . PHE A 1 169 ? 14.719 -4.119 -11.520 1.00 96.75 169 PHE A C 1
ATOM 1390 O O . PHE A 1 169 ? 14.234 -4.932 -10.734 1.00 96.75 169 PHE A O 1
ATOM 1397 N N . ASP A 1 170 ? 14.827 -2.825 -11.212 1.00 97.44 170 ASP A N 1
ATOM 1398 C CA . ASP A 1 170 ? 14.521 -2.264 -9.887 1.00 97.44 170 ASP A CA 1
ATOM 1399 C C . ASP A 1 170 ? 13.042 -2.335 -9.529 1.00 97.44 170 ASP A C 1
ATOM 1401 O O . ASP A 1 170 ? 12.689 -2.533 -8.366 1.00 97.44 170 ASP A O 1
ATOM 1405 N N . ALA A 1 171 ? 12.165 -2.243 -10.530 1.00 97.12 171 ALA A N 1
ATOM 1406 C CA . ALA A 1 171 ? 10.742 -2.487 -10.334 1.00 97.12 171 ALA A CA 1
ATOM 1407 C C . ALA A 1 171 ? 10.498 -3.897 -9.754 1.00 97.12 171 ALA A C 1
ATOM 1409 O O . ALA A 1 171 ? 9.674 -4.061 -8.854 1.00 97.12 171 ALA A O 1
ATOM 1410 N N . GLY A 1 172 ? 11.265 -4.901 -10.197 1.00 96.62 172 GLY A N 1
ATOM 1411 C CA . GLY A 1 172 ? 11.182 -6.279 -9.709 1.00 96.62 172 GLY A CA 1
ATOM 1412 C C . GLY A 1 172 ? 11.525 -6.452 -8.229 1.00 96.62 172 GLY A C 1
ATOM 1413 O O . GLY A 1 172 ? 11.057 -7.404 -7.609 1.00 96.62 172 GLY A O 1
ATOM 1414 N N . ALA A 1 173 ? 12.262 -5.514 -7.628 1.00 96.62 173 ALA A N 1
ATOM 1415 C CA . ALA A 1 173 ? 12.586 -5.547 -6.202 1.00 96.62 173 ALA A CA 1
ATOM 1416 C C . ALA A 1 173 ? 11.393 -5.178 -5.294 1.00 96.62 173 ALA A C 1
ATOM 1418 O O . ALA A 1 173 ? 11.465 -5.340 -4.075 1.00 96.62 173 ALA A O 1
ATOM 1419 N N . LYS A 1 174 ? 10.273 -4.694 -5.850 1.00 96.44 174 LYS A N 1
ATOM 1420 C CA . LYS A 1 174 ? 9.046 -4.415 -5.093 1.00 96.44 174 LYS A CA 1
ATOM 1421 C C . LYS A 1 174 ? 8.059 -5.572 -5.229 1.00 96.44 174 LYS A C 1
ATOM 1423 O O . LYS A 1 174 ? 7.458 -5.710 -6.282 1.00 96.44 174 LYS A O 1
ATOM 1428 N N . TYR A 1 175 ? 7.814 -6.301 -4.132 1.00 92.69 175 TYR A N 1
ATOM 1429 C CA . TYR A 1 175 ? 6.944 -7.494 -4.000 1.00 92.69 175 TYR A CA 1
ATOM 1430 C C . TYR A 1 175 ? 5.754 -7.599 -4.973 1.00 92.69 175 TYR A C 1
ATOM 1432 O O . TYR A 1 175 ? 5.553 -8.639 -5.598 1.00 92.69 175 TYR A O 1
ATOM 1440 N N . HIS A 1 176 ? 4.962 -6.535 -5.112 1.00 94.81 176 HIS A N 1
ATOM 1441 C CA . HIS A 1 176 ? 3.754 -6.515 -5.940 1.00 94.81 176 HIS A CA 1
ATOM 1442 C C . HIS A 1 176 ? 4.012 -6.682 -7.441 1.00 94.81 176 HIS A C 1
ATOM 1444 O O . HIS A 1 176 ? 3.129 -7.175 -8.138 1.00 94.81 176 HIS A O 1
ATOM 1450 N N . ILE A 1 177 ? 5.197 -6.299 -7.932 1.00 95.19 177 ILE A N 1
ATOM 1451 C CA . ILE A 1 177 ? 5.601 -6.506 -9.329 1.00 95.19 177 ILE A CA 1
ATOM 1452 C C . ILE A 1 177 ? 5.775 -8.006 -9.628 1.00 95.19 177 ILE A C 1
ATOM 1454 O O . ILE A 1 177 ? 4.994 -8.514 -10.434 1.00 95.19 177 ILE A O 1
ATOM 1458 N N . PRO A 1 178 ? 6.700 -8.755 -8.985 1.00 95.19 178 PRO A N 1
ATOM 1459 C CA . PRO A 1 178 ? 6.868 -10.182 -9.257 1.00 95.19 178 PRO A CA 1
ATOM 1460 C C . PRO A 1 178 ? 5.685 -11.033 -8.775 1.00 95.19 178 PRO A C 1
ATOM 1462 O O . PRO A 1 178 ? 5.408 -12.067 -9.371 1.00 95.19 178 PRO A O 1
ATOM 1465 N N . SER A 1 179 ? 4.944 -10.596 -7.749 1.00 93.38 179 SER A N 1
ATOM 1466 C CA . SER A 1 179 ? 3.755 -11.320 -7.257 1.00 93.38 179 SER A CA 1
ATOM 1467 C C . SER A 1 179 ? 2.483 -11.018 -8.057 1.00 93.38 179 SER A C 1
ATOM 1469 O O . SER A 1 179 ? 1.409 -11.497 -7.707 1.00 93.38 179 SER A O 1
ATOM 1471 N N . ASN A 1 180 ? 2.583 -10.197 -9.107 1.00 93.81 180 ASN A N 1
ATOM 1472 C CA . ASN A 1 180 ? 1.477 -9.801 -9.975 1.00 93.81 180 ASN A CA 1
ATOM 1473 C C . ASN A 1 180 ? 0.236 -9.259 -9.231 1.00 93.81 180 ASN A C 1
ATOM 1475 O O . ASN A 1 180 ? -0.907 -9.501 -9.618 1.00 93.81 180 ASN A O 1
ATOM 1479 N N . VAL A 1 181 ? 0.440 -8.477 -8.171 1.00 92.00 181 VAL A N 1
ATOM 1480 C CA . VAL A 1 181 ? -0.657 -7.864 -7.409 1.00 92.00 181 VAL A CA 1
ATOM 1481 C C . VAL A 1 181 ? -0.895 -6.437 -7.928 1.00 92.00 181 VAL A C 1
ATOM 1483 O O . VAL A 1 181 ? 0.030 -5.625 -7.899 1.00 92.00 181 VAL A O 1
ATOM 1486 N N . PRO A 1 182 ? -2.094 -6.085 -8.442 1.00 93.56 182 PRO A N 1
ATOM 1487 C CA . PRO A 1 182 ? -2.462 -4.709 -8.821 1.00 93.56 182 PRO A CA 1
ATOM 1488 C C . PRO A 1 182 ? -2.143 -3.679 -7.728 1.00 93.56 182 PRO A C 1
ATOM 1490 O O . PRO A 1 182 ? -2.524 -3.907 -6.583 1.00 93.56 182 PRO A O 1
ATOM 1493 N N . TYR A 1 183 ? -1.499 -2.554 -8.054 1.00 95.88 183 TYR A N 1
ATOM 1494 C CA . TYR A 1 183 ? -1.058 -1.556 -7.063 1.00 95.88 183 TYR A CA 1
ATOM 1495 C C . TYR A 1 183 ? -1.976 -0.329 -6.956 1.00 95.88 183 TYR A C 1
ATOM 1497 O O . TYR A 1 183 ? -2.019 0.325 -5.915 1.00 95.88 183 TYR A O 1
ATOM 1505 N N . LEU A 1 184 ? -2.768 -0.032 -7.990 1.00 94.19 184 LEU A N 1
ATOM 1506 C CA . LEU A 1 184 ? -3.689 1.107 -8.035 1.00 94.19 184 LEU A CA 1
ATOM 1507 C C . LEU A 1 184 ? -4.717 1.060 -6.895 1.00 94.19 184 LEU A C 1
ATOM 1509 O O . LEU A 1 184 ? -5.185 2.104 -6.442 1.00 94.19 184 LEU A O 1
ATOM 1513 N N . ARG A 1 185 ? -5.002 -0.144 -6.375 1.00 93.69 185 ARG A N 1
ATOM 1514 C CA . ARG A 1 185 ? -5.810 -0.356 -5.167 1.00 93.69 185 ARG A CA 1
ATOM 1515 C C . ARG A 1 185 ? -5.339 0.508 -3.995 1.00 93.69 185 ARG A C 1
ATOM 1517 O O . ARG A 1 185 ? -6.174 1.140 -3.363 1.00 93.69 185 ARG A O 1
ATOM 1524 N N . TYR A 1 186 ? -4.027 0.618 -3.773 1.00 95.31 186 TYR A N 1
ATOM 1525 C CA . TYR A 1 186 ? -3.473 1.374 -2.653 1.00 95.31 186 TYR A CA 1
ATOM 1526 C C . TYR A 1 186 ? -3.618 2.879 -2.865 1.00 95.31 186 TYR A C 1
ATOM 1528 O O . TYR A 1 186 ? -3.936 3.591 -1.920 1.00 95.31 186 TYR A O 1
ATOM 1536 N N . PHE A 1 187 ? -3.444 3.369 -4.098 1.00 96.00 187 PHE A N 1
ATOM 1537 C CA . PHE A 1 187 ? -3.644 4.785 -4.421 1.00 96.00 187 PHE A CA 1
ATOM 1538 C C . PHE A 1 187 ? -5.095 5.214 -4.158 1.00 96.00 187 PHE A C 1
ATOM 1540 O O . PHE A 1 187 ? -5.344 6.212 -3.486 1.00 96.00 187 PHE A O 1
ATOM 1547 N N . ILE A 1 188 ? -6.061 4.426 -4.644 1.00 95.94 188 ILE A N 1
ATOM 1548 C CA . ILE A 1 188 ? -7.490 4.684 -4.421 1.00 95.94 188 ILE A CA 1
ATOM 1549 C C . ILE A 1 188 ? -7.815 4.591 -2.927 1.00 95.94 188 ILE A C 1
ATOM 1551 O O . ILE A 1 188 ? -8.494 5.466 -2.390 1.00 95.94 188 ILE A O 1
ATOM 1555 N N . ALA A 1 189 ? -7.288 3.578 -2.239 1.00 95.81 189 ALA A N 1
ATOM 1556 C CA . ALA A 1 189 ? -7.492 3.394 -0.808 1.00 95.81 189 ALA A CA 1
ATOM 1557 C C . ALA A 1 189 ? -6.951 4.551 0.037 1.00 95.81 189 ALA A C 1
ATOM 1559 O O . ALA A 1 189 ? -7.576 4.939 1.021 1.00 95.81 189 ALA A O 1
ATOM 1560 N N . HIS A 1 190 ? -5.836 5.161 -0.376 1.00 94.75 190 HIS A N 1
ATOM 1561 C CA . HIS A 1 190 ? -5.284 6.356 0.266 1.00 94.75 190 HIS A CA 1
ATOM 1562 C C . HIS A 1 190 ? -6.207 7.566 0.191 1.00 94.75 190 HIS A C 1
ATOM 1564 O O . HIS A 1 190 ? -6.170 8.407 1.079 1.00 94.75 190 HIS A O 1
ATOM 1570 N N . ILE A 1 191 ? -7.077 7.643 -0.813 1.00 96.00 191 ILE A N 1
ATOM 1571 C CA . ILE A 1 191 ? -8.085 8.702 -0.914 1.00 96.00 191 ILE A CA 1
ATOM 1572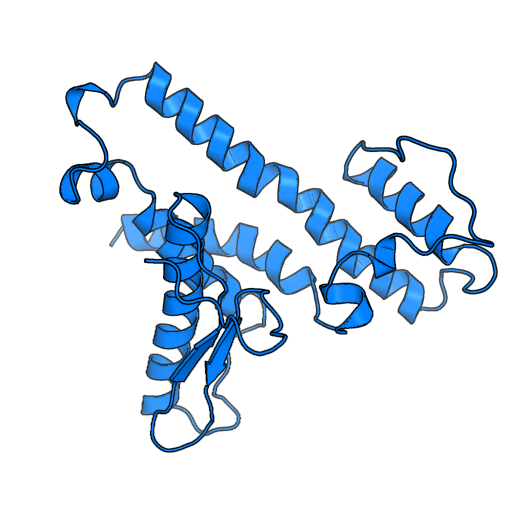 C C . ILE A 1 191 ? -9.345 8.301 -0.140 1.00 96.00 191 ILE A C 1
ATOM 1574 O O . ILE A 1 191 ? -9.852 9.077 0.674 1.00 96.00 191 ILE A O 1
ATOM 1578 N N . LEU A 1 192 ? -9.838 7.079 -0.368 1.00 97.31 192 LEU A N 1
ATOM 1579 C CA . LEU A 1 192 ? -11.065 6.572 0.249 1.00 97.31 192 LEU A CA 1
ATOM 1580 C C . LEU A 1 192 ? -10.969 6.513 1.775 1.00 97.31 192 LEU A C 1
ATOM 1582 O O . LEU A 1 192 ? -11.933 6.878 2.440 1.00 97.31 192 LEU A O 1
ATOM 1586 N N . GLN A 1 193 ? -9.820 6.136 2.343 1.00 96.06 193 GLN A N 1
ATOM 1587 C CA . GLN A 1 193 ? -9.691 6.001 3.796 1.00 96.06 193 GLN A CA 1
ATOM 1588 C C . GLN A 1 193 ? -9.998 7.304 4.540 1.00 96.06 193 GLN A C 1
ATOM 1590 O O . GLN A 1 193 ? -10.641 7.268 5.583 1.00 96.06 193 GLN A O 1
ATOM 1595 N N . PHE A 1 194 ? -9.607 8.465 3.995 1.00 96.44 194 PHE A N 1
ATOM 1596 C CA . PHE A 1 194 ? -9.915 9.764 4.598 1.00 96.44 194 PHE A CA 1
ATOM 1597 C C . PHE A 1 194 ? -11.377 10.158 4.381 1.00 96.44 194 PHE A C 1
ATOM 1599 O O . PHE A 1 194 ? -11.962 10.826 5.234 1.00 96.44 194 PHE A O 1
ATOM 1606 N N . GLN A 1 195 ? -11.990 9.736 3.269 1.00 97.75 195 GLN A N 1
ATOM 1607 C CA . GLN A 1 195 ? -13.429 9.908 3.060 1.00 97.75 195 GLN A CA 1
ATOM 1608 C C . GLN A 1 195 ? -14.227 9.089 4.083 1.00 97.75 195 GLN A C 1
ATOM 1610 O O . GLN A 1 195 ? -15.136 9.632 4.711 1.00 97.75 195 GLN A O 1
ATOM 1615 N N . PHE A 1 196 ? -13.850 7.826 4.300 1.00 97.25 196 PHE A N 1
ATOM 1616 C CA . PHE A 1 196 ? -14.461 6.939 5.290 1.00 97.25 196 PHE A CA 1
ATOM 1617 C C . PHE A 1 196 ? -14.233 7.443 6.710 1.00 97.25 196 PHE A C 1
ATOM 1619 O O . PHE A 1 196 ? -15.198 7.614 7.447 1.00 97.25 196 PHE A O 1
ATOM 1626 N N . TYR A 1 197 ? -12.989 7.778 7.063 1.00 95.06 197 TYR A N 1
ATOM 1627 C CA . TYR A 1 197 ? -12.638 8.328 8.371 1.00 95.06 197 TYR A CA 1
ATOM 1628 C C . TYR A 1 197 ? -13.471 9.577 8.683 1.00 95.06 197 TYR A C 1
ATOM 1630 O O . TYR A 1 197 ? -14.130 9.654 9.716 1.00 95.06 197 TYR A O 1
ATOM 1638 N N . ARG A 1 198 ? -13.542 10.532 7.742 1.00 96.50 198 ARG A N 1
ATOM 1639 C CA . ARG A 1 198 ? -14.363 11.741 7.892 1.00 96.50 198 ARG A CA 1
ATOM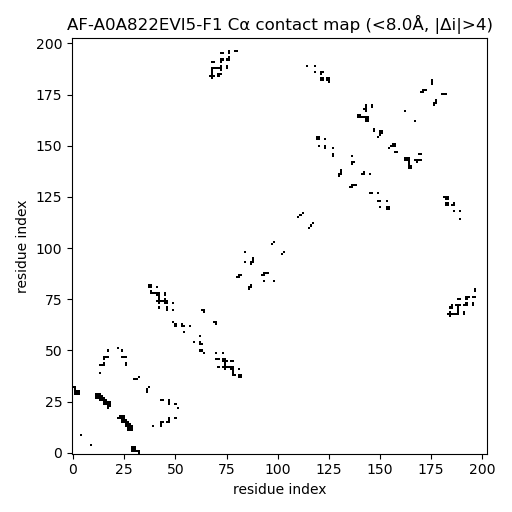 1640 C C . ARG A 1 198 ? -15.850 11.427 8.053 1.00 96.50 198 ARG A C 1
ATOM 1642 O O . ARG A 1 198 ? -16.518 12.122 8.814 1.00 96.50 198 ARG A O 1
ATOM 1649 N N . ALA A 1 199 ? -16.378 10.466 7.298 1.00 97.25 199 ALA A N 1
ATOM 1650 C CA . ALA A 1 199 ? -17.784 10.085 7.379 1.00 97.25 199 ALA A CA 1
ATOM 1651 C C . ALA A 1 199 ? -18.106 9.434 8.732 1.00 97.25 199 ALA A C 1
ATOM 1653 O O . ALA A 1 199 ? -19.059 9.848 9.379 1.00 97.25 199 ALA A O 1
ATOM 1654 N N . MET A 1 200 ? -17.273 8.496 9.189 1.00 94.62 200 MET A N 1
ATOM 1655 C CA . MET A 1 200 ? -17.434 7.809 10.473 1.00 94.62 200 MET A CA 1
ATOM 1656 C C . MET A 1 200 ? -17.298 8.756 11.668 1.00 94.62 200 MET A C 1
ATOM 1658 O O . MET A 1 200 ? -18.075 8.652 12.603 1.00 94.62 200 MET A O 1
ATOM 1662 N N . CYS A 1 201 ? -16.384 9.733 11.625 1.00 93.25 201 CYS A N 1
ATOM 1663 C CA . CYS A 1 201 ? -16.264 10.752 12.676 1.00 93.25 201 CYS A CA 1
ATOM 1664 C C . CYS A 1 201 ? -17.473 11.699 12.787 1.00 93.25 201 CYS A C 1
ATOM 1666 O O . CYS A 1 201 ? -17.511 12.520 13.700 1.00 93.25 201 CYS A O 1
ATOM 1668 N N . ARG A 1 202 ? -18.400 11.674 11.824 1.00 94.44 202 ARG A N 1
ATOM 1669 C CA . ARG A 1 202 ? -19.603 12.522 11.804 1.00 94.44 202 ARG A CA 1
ATOM 1670 C C . ARG A 1 202 ? -20.882 11.767 12.164 1.00 94.44 202 ARG A C 1
ATOM 1672 O O . ARG A 1 202 ? -21.928 12.412 12.220 1.00 94.44 202 ARG A O 1
ATOM 1679 N N . LEU A 1 203 ? -20.799 10.447 12.318 1.00 85.31 203 LEU A N 1
ATOM 1680 C CA . LEU A 1 203 ? -21.869 9.622 12.875 1.00 85.31 203 LEU A CA 1
ATOM 1681 C C . LEU A 1 203 ? -21.909 9.803 14.395 1.00 85.31 203 LEU A C 1
ATOM 1683 O O . LEU A 1 203 ? -23.037 9.802 14.929 1.00 85.31 203 LEU A O 1
#

Nearest PDB structures (foldseek):
  7xa7-assembly4_E  TM=8.593E-01  e=1.122E-12  Rhinolophus affinis
  8dv2-assembly1_D  TM=8.516E-01  e=1.383E-11  Homo sapiens
  8e7m-assembly1_A  TM=8.147E-01  e=1.010E-11  Homo sapiens
  8xxw-assembly1_A  TM=8.350E-01  e=3.939E-11  Homo sapiens
  8xz8-assembly1_A  TM=8.267E-01  e=3.366E-11  Bos taurus

Mean predicted aligned error: 4.42 Å

Solvent-accessible surface area (backbone atoms only — not comparable to full-atom values): 11618 Å² total; per-residue (Å²): 132,66,81,64,71,89,86,58,92,73,83,50,68,74,48,59,42,77,69,86,50,93,89,43,65,48,76,44,62,62,56,60,99,50,68,71,42,56,32,48,54,37,20,40,48,30,40,46,53,51,51,52,64,38,57,77,79,41,60,78,95,61,60,62,54,98,43,72,22,49,43,51,11,44,5,49,31,46,15,50,54,61,69,28,70,74,46,28,34,76,73,68,79,37,63,71,89,64,69,41,74,69,45,52,53,54,50,52,50,53,50,39,62,61,56,58,62,40,42,38,53,30,48,40,55,37,52,50,49,50,36,49,75,70,64,74,39,53,81,82,69,27,62,26,55,51,48,49,51,44,36,33,76,58,55,76,44,76,75,95,57,94,82,51,39,90,85,43,59,66,68,59,76,40,68,45,56,76,66,70,47,83,40,52,29,55,40,50,10,65,54,47,18,54,55,50,46,57,52,62,78,70,111